Protein AF-A0A3C0ZY46-F1 (afdb_monomer_lite)

Radius of gyration: 24.8 Å; chains: 1; bounding box: 54×43×56 Å

pLDDT: mean 84.07, std 14.04, range [40.44, 97.69]

Foldseek 3Di:
DVVVVLVVQLVVLVVCCVVVVDDPVVSVVSNPDPVVVVVVVVVVVVVPPDPPDDDPVVVVVLVVQLVLQQDLVNCPPCVPVVSHGDDSVRSVCCVPPVPDDDDDPDDPVVSVVCCCCPDPPNPPDDLPAWDADWDWDWKAAPVRDIDIDTSVNLQVVVCVVPVPDDSTHSDPVVNVVSVVVVCVVPHDPRID

Secondary structure (DSSP, 8-state):
--HHHHHHHHHHHHHHHHTTSS-HHHHHHHTT--HHHHHHHHHHHHTTS---PPPHHHHHHHHHHHHHTT-GGG---TTGGGGPPPPHHHHHHHHHHS---------HHHHHHHHHHTSGGGS-S-TTPPEE---EEEEE-TTS-EEEEEHHHHHHHHHTT-TT--SEES-HHHHHHHHHHHHHHH--TT--

Structure (mmCIF, N/CA/C/O backbone):
data_AF-A0A3C0ZY46-F1
#
_entry.id   AF-A0A3C0ZY46-F1
#
loop_
_atom_site.group_PDB
_atom_site.id
_atom_site.type_symbol
_atom_site.label_atom_id
_atom_site.label_alt_id
_atom_site.label_comp_id
_atom_site.label_asym_id
_atom_site.label_entity_id
_atom_site.label_seq_id
_atom_site.pdbx_PDB_ins_code
_atom_site.Cartn_x
_atom_site.Cartn_y
_atom_site.Cartn_z
_atom_site.occupancy
_atom_site.B_iso_or_equiv
_atom_site.auth_seq_id
_atom_site.auth_comp_id
_atom_site.auth_asym_id
_atom_site.auth_atom_id
_atom_site.pdbx_PDB_model_num
ATOM 1 N N . PHE A 1 1 ? -11.991 -8.426 17.739 1.00 41.47 1 PHE A N 1
ATOM 2 C CA . PHE A 1 1 ? -12.869 -8.605 18.909 1.00 41.47 1 PHE A CA 1
ATOM 3 C C . PHE A 1 1 ? -13.978 -7.555 18.880 1.00 41.47 1 PHE A C 1
ATOM 5 O O . PHE A 1 1 ? -13.720 -6.408 19.213 1.00 41.47 1 PHE A O 1
ATOM 12 N N . PRO A 1 2 ? -15.174 -7.900 18.374 1.00 50.84 2 PRO A N 1
ATOM 13 C CA . PRO A 1 2 ? -16.332 -6.995 18.326 1.00 50.84 2 PRO A CA 1
ATOM 14 C C . PRO A 1 2 ? -17.045 -6.837 19.684 1.00 50.84 2 PRO A C 1
ATOM 16 O O . PRO A 1 2 ? -17.558 -5.770 19.997 1.00 50.84 2 PRO A O 1
ATOM 19 N N . GLU A 1 3 ? -17.033 -7.878 20.515 1.00 53.16 3 GLU A N 1
ATOM 20 C CA . GLU A 1 3 ? -17.745 -7.922 21.805 1.00 53.16 3 GLU A CA 1
ATOM 21 C C . GLU A 1 3 ? -17.338 -6.778 22.763 1.00 53.16 3 GLU A C 1
ATOM 23 O O . GLU A 1 3 ? -18.202 -6.113 23.335 1.00 53.16 3 GLU A O 1
ATOM 28 N N . ASP A 1 4 ? -16.042 -6.451 22.856 1.00 64.06 4 ASP A N 1
ATOM 29 C CA . ASP A 1 4 ? -15.530 -5.397 23.756 1.00 64.06 4 ASP A CA 1
ATOM 30 C C . ASP A 1 4 ? -16.025 -3.985 23.393 1.00 64.06 4 ASP A C 1
ATOM 32 O O . ASP A 1 4 ? -16.178 -3.106 24.246 1.00 64.06 4 ASP A O 1
ATOM 36 N N . ASN A 1 5 ? -16.293 -3.752 22.110 1.00 64.06 5 ASN A N 1
ATOM 37 C CA . ASN A 1 5 ? -16.747 -2.462 21.601 1.00 64.06 5 ASN A CA 1
ATOM 38 C C . ASN A 1 5 ? -18.240 -2.245 21.867 1.00 64.06 5 ASN A C 1
ATOM 40 O O . ASN A 1 5 ? -18.646 -1.122 22.168 1.00 64.06 5 ASN A O 1
ATOM 44 N N . HIS A 1 6 ? -19.045 -3.307 21.809 1.00 72.38 6 HIS A N 1
ATOM 45 C CA . HIS A 1 6 ? -20.464 -3.239 22.153 1.00 72.38 6 HIS A CA 1
ATOM 46 C C . HIS A 1 6 ? -20.665 -2.970 23.654 1.00 72.38 6 HIS A C 1
ATOM 48 O O . HIS A 1 6 ? -21.515 -2.165 24.042 1.00 72.38 6 HIS A O 1
ATOM 54 N N . GLU A 1 7 ? -19.821 -3.553 24.509 1.00 78.88 7 GLU A N 1
ATOM 55 C CA . GLU A 1 7 ? -19.827 -3.235 25.941 1.00 78.88 7 GLU A CA 1
ATOM 56 C C . GLU A 1 7 ? -19.424 -1.776 26.206 1.00 78.88 7 GLU A C 1
ATOM 58 O O . GLU A 1 7 ? -20.100 -1.072 26.960 1.00 78.88 7 GLU A O 1
ATOM 63 N N . ARG A 1 8 ? -18.409 -1.249 25.506 1.00 79.06 8 ARG A N 1
ATOM 64 C CA . ARG A 1 8 ? -18.074 0.187 25.579 1.00 79.06 8 ARG A CA 1
ATOM 65 C C . ARG A 1 8 ? -19.209 1.089 25.088 1.00 79.06 8 ARG A C 1
ATOM 67 O O . ARG A 1 8 ? -19.475 2.115 25.712 1.00 79.06 8 ARG A O 1
ATOM 74 N N . GLN A 1 9 ? -19.896 0.716 24.008 1.00 82.50 9 GLN A N 1
ATOM 75 C CA . GLN A 1 9 ? -21.041 1.465 23.485 1.00 82.50 9 GLN A CA 1
ATOM 76 C C . GLN A 1 9 ? -22.149 1.590 24.538 1.00 82.50 9 GLN A C 1
ATOM 78 O O . GLN A 1 9 ? -22.657 2.691 24.761 1.00 82.50 9 GLN A O 1
ATOM 83 N N . LYS A 1 10 ? -22.492 0.490 25.225 1.00 86.31 10 LYS A N 1
ATOM 84 C CA . LYS A 1 10 ? -23.486 0.499 26.310 1.00 86.31 10 LYS A CA 1
ATOM 85 C C . LYS A 1 10 ? -23.107 1.464 27.427 1.00 86.31 10 LYS A C 1
ATOM 87 O O . LYS A 1 10 ? -23.954 2.255 27.837 1.00 86.31 10 LYS A O 1
ATOM 92 N N . VAL A 1 11 ? -21.849 1.427 27.873 1.00 88.38 11 VAL A N 1
ATOM 93 C CA . VAL A 1 11 ? -21.337 2.296 28.947 1.00 88.38 11 VAL A CA 1
ATOM 94 C C . VAL A 1 11 ? -21.465 3.772 28.564 1.00 88.38 11 VAL A C 1
ATOM 96 O O . VAL A 1 11 ? -21.960 4.585 29.345 1.00 88.38 11 VAL A O 1
ATOM 99 N N . VAL A 1 12 ? -21.083 4.133 27.336 1.00 89.00 12 VAL A N 1
ATOM 100 C CA . VAL A 1 12 ? -21.192 5.518 26.851 1.00 89.00 12 VAL A CA 1
ATOM 101 C C . VAL A 1 12 ? -22.655 5.959 26.756 1.00 89.00 12 VAL A C 1
ATOM 103 O O . VAL A 1 12 ? -23.003 7.027 27.263 1.00 89.00 12 VAL A O 1
ATOM 106 N N . LEU A 1 13 ? -23.528 5.136 26.168 1.00 91.94 13 LEU A N 1
ATOM 107 C CA . LEU A 1 13 ? -24.957 5.438 26.051 1.00 91.94 13 LEU A CA 1
ATOM 108 C C . LEU A 1 13 ? -25.624 5.590 27.427 1.00 91.94 13 LEU A C 1
ATOM 110 O O . LEU A 1 13 ? -26.467 6.470 27.613 1.00 91.94 13 LEU A O 1
ATOM 114 N N . GLU A 1 14 ? -25.233 4.769 28.402 1.00 92.88 14 GLU A N 1
ATOM 115 C CA . GLU A 1 14 ? -25.734 4.855 29.773 1.00 92.88 14 GLU A CA 1
ATOM 116 C C . GLU A 1 14 ? -25.300 6.170 30.430 1.00 92.88 14 GLU A C 1
ATOM 118 O O . GLU A 1 14 ? -26.127 6.879 31.007 1.00 92.88 14 GLU A O 1
ATOM 123 N N . HIS A 1 15 ? -24.032 6.558 30.278 1.00 94.00 15 HIS A N 1
ATOM 124 C CA . HIS A 1 15 ? -23.545 7.845 30.767 1.00 94.00 15 HIS A CA 1
ATOM 125 C C . HIS A 1 15 ? -24.238 9.037 30.100 1.00 94.00 15 HIS A C 1
ATOM 127 O O . HIS A 1 15 ? -24.540 10.011 30.792 1.00 94.00 15 HIS A O 1
ATOM 133 N N . MET A 1 16 ? -24.516 8.976 28.795 1.00 93.19 16 MET A N 1
ATOM 134 C CA . MET A 1 16 ? -25.244 10.030 28.078 1.00 93.19 16 MET A CA 1
ATOM 135 C C . MET A 1 16 ? -26.690 10.155 28.562 1.00 93.19 16 MET A C 1
ATOM 137 O O . MET A 1 16 ? -27.178 11.270 28.754 1.00 93.19 16 MET A O 1
ATOM 141 N N . TYR A 1 17 ? -27.362 9.025 28.803 1.00 93.31 17 TYR A N 1
ATOM 142 C CA . TYR A 1 17 ? -28.713 9.006 29.361 1.00 93.31 17 TYR A CA 1
ATOM 143 C C . TYR A 1 17 ? -28.739 9.572 30.786 1.00 93.31 17 TYR A C 1
ATOM 145 O O . TYR A 1 17 ? -29.541 10.454 31.087 1.00 93.31 17 TYR A O 1
ATOM 153 N N . ASN A 1 18 ? -27.818 9.127 31.646 1.00 92.38 18 ASN A N 1
ATOM 154 C CA . ASN A 1 18 ? -27.737 9.569 33.040 1.00 92.38 18 ASN A CA 1
ATOM 155 C C . ASN A 1 18 ? -27.422 11.067 33.174 1.00 92.38 18 ASN A C 1
ATOM 157 O O . 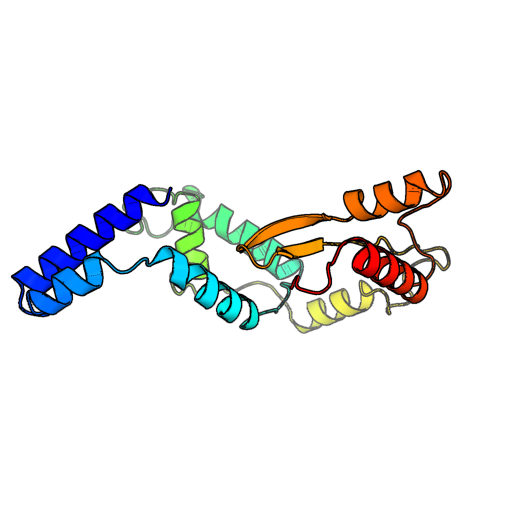ASN A 1 18 ? -27.859 11.705 34.128 1.00 92.38 18 ASN A O 1
ATOM 161 N N . GLN A 1 19 ? -26.694 11.634 32.211 1.00 93.44 19 GLN A N 1
ATOM 162 C CA . GLN A 1 19 ? -26.389 13.066 32.145 1.00 93.44 19 GLN A CA 1
ATOM 163 C C . GLN A 1 19 ? -27.456 13.885 31.397 1.00 93.44 19 GLN A C 1
ATOM 165 O O . GLN A 1 19 ? -27.324 15.101 31.285 1.00 93.44 19 GLN A O 1
ATOM 170 N N . GLY A 1 20 ? -28.519 13.248 30.895 1.00 91.88 20 GLY A N 1
ATOM 171 C CA . GLY A 1 20 ? -29.630 13.925 30.222 1.00 91.88 20 GLY A CA 1
ATOM 172 C C . GLY A 1 20 ? -29.329 14.410 28.800 1.00 91.88 20 GLY A C 1
ATOM 173 O O . GLY A 1 20 ? -30.114 15.182 28.257 1.00 91.88 20 GLY A O 1
ATOM 174 N N . PHE A 1 21 ? -28.230 13.961 28.182 1.00 90.06 21 PHE A N 1
ATOM 175 C CA . PHE A 1 21 ? -27.908 14.284 26.785 1.00 90.06 21 PHE A CA 1
ATOM 176 C C . PHE A 1 21 ? -28.818 13.562 25.787 1.00 90.06 21 PHE A C 1
ATOM 178 O O . PHE A 1 21 ? -28.988 14.038 24.669 1.00 90.06 21 PHE A O 1
ATOM 185 N N . ILE A 1 22 ? -29.388 12.422 26.187 1.00 94.00 22 ILE A N 1
ATOM 186 C CA . ILE A 1 22 ? -30.345 11.650 25.391 1.00 94.00 22 ILE A CA 1
ATOM 187 C C . ILE A 1 22 ? -31.536 11.230 26.246 1.00 94.00 22 ILE A C 1
ATOM 189 O O . ILE A 1 22 ? -31.431 10.989 27.451 1.00 94.00 22 ILE A O 1
ATOM 193 N N . THR A 1 23 ? -32.687 11.096 25.605 1.00 91.81 23 THR A N 1
ATOM 194 C CA . THR A 1 23 ? -33.903 10.574 26.217 1.00 91.81 23 THR A CA 1
ATOM 195 C C . THR A 1 23 ? -33.849 9.051 26.351 1.00 91.81 23 THR A C 1
ATOM 197 O O . THR A 1 23 ? -33.127 8.344 25.647 1.00 91.81 23 THR A O 1
ATOM 200 N N . LYS A 1 24 ? -34.704 8.494 27.218 1.00 89.44 24 LYS A N 1
ATOM 201 C CA . LYS A 1 24 ? -34.852 7.035 27.383 1.00 89.44 24 LYS A CA 1
ATOM 202 C C . LYS A 1 24 ? -35.238 6.322 26.080 1.00 89.44 24 LYS A C 1
ATOM 204 O O . LYS A 1 24 ? -34.969 5.130 25.930 1.00 89.44 24 LYS A O 1
ATOM 209 N N . LYS A 1 25 ? -35.927 7.026 25.176 1.00 91.25 25 LYS A N 1
ATOM 210 C CA . LYS A 1 25 ? -36.331 6.496 23.872 1.00 91.25 25 LYS A CA 1
ATOM 211 C C . LYS A 1 25 ? -35.113 6.369 22.955 1.00 91.25 25 LYS A C 1
ATOM 213 O O . LYS A 1 25 ? -34.863 5.272 22.470 1.00 91.25 25 LYS A O 1
ATOM 218 N N . GLU A 1 26 ? -34.325 7.433 22.835 1.00 89.00 26 GLU A N 1
ATOM 219 C CA . GLU A 1 26 ? -33.091 7.459 22.036 1.00 89.00 26 GLU A CA 1
ATOM 220 C C . GLU A 1 26 ? -32.057 6.451 22.552 1.00 89.00 26 GLU A C 1
ATOM 222 O O . GLU A 1 26 ? -31.470 5.722 21.762 1.00 89.00 26 GLU A O 1
ATOM 227 N N . TYR A 1 27 ? -31.913 6.309 23.876 1.00 89.38 27 TYR A N 1
ATOM 228 C CA . TYR A 1 27 ? -31.061 5.276 24.481 1.00 89.38 27 TYR A CA 1
ATOM 229 C C . TYR A 1 27 ? -31.443 3.856 24.028 1.00 89.38 27 TYR A C 1
ATOM 231 O O . TYR A 1 27 ? -30.591 3.057 23.644 1.00 89.38 27 TYR A O 1
ATOM 239 N N . LYS A 1 28 ? -32.743 3.530 24.043 1.00 87.88 28 LYS A N 1
ATOM 240 C CA . LYS A 1 28 ? -33.240 2.206 23.636 1.00 87.88 28 LYS A CA 1
ATOM 241 C C . LYS A 1 28 ? -33.159 1.965 22.133 1.00 87.88 28 LYS A C 1
ATOM 243 O O . LYS A 1 28 ? -33.049 0.811 21.730 1.00 87.88 28 LYS A O 1
ATOM 248 N N . GLU A 1 29 ? -33.301 3.012 21.330 1.00 86.88 29 GLU A N 1
ATOM 249 C CA . GLU A 1 29 ? -33.154 2.931 19.876 1.00 86.88 29 GLU A CA 1
ATOM 250 C C . GLU A 1 29 ? -31.681 2.711 19.506 1.00 86.88 29 GLU A C 1
ATOM 252 O O . GLU A 1 29 ? -31.388 1.760 18.788 1.00 86.88 29 GLU A O 1
ATOM 257 N N . ALA A 1 30 ? -30.758 3.467 20.108 1.00 84.38 30 ALA A N 1
ATOM 258 C CA . ALA A 1 30 ? -29.318 3.340 19.878 1.00 84.38 30 ALA A CA 1
ATOM 259 C C . ALA A 1 30 ? -28.738 1.979 20.313 1.00 84.38 30 ALA A C 1
ATOM 261 O O . ALA A 1 30 ? -27.825 1.466 19.676 1.00 84.38 30 ALA A O 1
ATOM 262 N N . LEU A 1 31 ? -29.280 1.356 21.369 1.00 84.69 31 LEU A N 1
ATOM 263 C CA . LEU A 1 31 ? -28.874 0.010 21.809 1.00 84.69 31 LEU A CA 1
ATOM 264 C C . LEU A 1 31 ? -29.293 -1.120 20.860 1.00 84.69 31 LEU A C 1
ATOM 266 O O . LEU A 1 31 ? -28.770 -2.226 20.961 1.00 84.69 31 LEU A O 1
ATOM 270 N N . LYS A 1 32 ? -30.294 -0.884 20.010 1.00 83.69 32 LYS A N 1
ATOM 271 C CA . LYS A 1 32 ? -30.779 -1.874 19.037 1.00 83.69 32 LYS A CA 1
ATOM 272 C C . LYS A 1 32 ? -30.128 -1.713 17.673 1.00 83.69 32 LYS A C 1
ATOM 274 O O . LYS A 1 32 ? -30.392 -2.513 16.780 1.00 83.69 32 LYS A O 1
ATOM 279 N N . GLU A 1 33 ? -29.363 -0.647 17.493 1.00 75.31 33 GLU A N 1
ATOM 280 C CA . GLU A 1 33 ? -28.732 -0.337 16.230 1.00 75.31 33 GLU A CA 1
ATOM 281 C C . GLU A 1 33 ? -27.510 -1.232 16.034 1.00 75.31 33 GLU A C 1
ATOM 283 O O . GLU A 1 33 ? -26.583 -1.227 16.843 1.00 75.31 33 GLU A O 1
ATOM 288 N N . ASP A 1 34 ? -27.515 -2.004 14.949 1.00 69.50 34 ASP A N 1
ATOM 289 C CA . ASP A 1 34 ? -26.354 -2.786 14.544 1.00 69.50 34 ASP A CA 1
ATOM 290 C C . ASP A 1 34 ? -25.305 -1.852 13.929 1.00 69.50 34 ASP A C 1
ATOM 292 O O . ASP A 1 34 ? -25.330 -1.511 12.742 1.00 69.50 34 ASP A O 1
ATOM 296 N N . VAL A 1 35 ? -24.393 -1.392 14.783 1.00 65.88 35 VAL A N 1
ATOM 297 C CA . VAL A 1 35 ? -23.303 -0.492 14.398 1.00 65.88 35 VAL A CA 1
ATOM 298 C C . VAL A 1 35 ? -22.356 -1.177 13.406 1.00 65.88 35 VAL A C 1
ATOM 300 O O . VAL A 1 35 ? -21.813 -0.515 12.524 1.00 65.88 35 VAL A O 1
ATOM 303 N N . TYR A 1 36 ? -22.181 -2.499 13.495 1.00 59.69 36 TYR A N 1
ATOM 304 C CA . TYR A 1 36 ? -21.249 -3.244 12.647 1.00 59.69 36 TYR A CA 1
ATOM 305 C C . TYR A 1 36 ? -21.739 -3.373 11.212 1.00 59.69 36 TYR A C 1
ATOM 307 O O . TYR A 1 36 ? -20.935 -3.208 10.291 1.00 59.69 36 TYR A O 1
ATOM 315 N N . ALA A 1 37 ? -23.047 -3.561 11.023 1.00 61.03 37 ALA A N 1
ATOM 316 C CA . ALA A 1 37 ? -23.663 -3.538 9.700 1.00 61.03 37 ALA A CA 1
ATOM 317 C C . ALA A 1 37 ? -23.418 -2.197 8.978 1.00 61.03 37 ALA A C 1
ATOM 319 O O . ALA A 1 37 ? -23.126 -2.180 7.787 1.00 61.03 37 ALA A O 1
ATOM 320 N N . LYS A 1 38 ? -23.445 -1.068 9.702 1.00 56.75 38 LYS A N 1
ATOM 321 C CA . LYS A 1 38 ? -23.208 0.271 9.122 1.00 56.75 38 LYS A CA 1
ATOM 322 C C . LYS A 1 38 ? -21.730 0.631 8.950 1.00 56.75 38 LYS A C 1
ATOM 324 O O . LYS A 1 38 ? -21.388 1.412 8.064 1.00 56.75 38 LYS A O 1
ATOM 329 N N . ILE A 1 39 ? -20.842 0.088 9.785 1.00 56.12 39 ILE A N 1
ATOM 330 C CA . ILE A 1 39 ? -19.393 0.328 9.679 1.00 56.12 39 ILE A CA 1
ATOM 331 C C . ILE A 1 39 ? -18.837 -0.217 8.355 1.00 56.12 39 ILE A C 1
ATOM 333 O O . ILE A 1 39 ? -17.950 0.412 7.778 1.00 56.12 39 ILE A O 1
ATOM 337 N N . GLN A 1 40 ? -19.362 -1.341 7.850 1.00 50.41 40 GLN A N 1
ATOM 338 C CA . GLN A 1 40 ? -18.941 -1.885 6.552 1.00 50.41 40 GLN A CA 1
ATOM 339 C C . GLN A 1 40 ? -19.194 -0.900 5.400 1.00 50.41 40 GLN A C 1
ATOM 341 O O . GLN A 1 40 ? -18.313 -0.714 4.561 1.00 50.41 40 GLN A O 1
ATOM 346 N N . ASP A 1 41 ? -20.334 -0.208 5.403 1.00 49.81 41 ASP A N 1
ATOM 347 C CA . ASP A 1 41 ? -20.663 0.787 4.376 1.00 49.81 41 ASP A CA 1
ATOM 348 C C . ASP A 1 41 ? -19.800 2.055 4.493 1.00 49.81 41 ASP A C 1
ATOM 350 O O . ASP A 1 41 ? -19.337 2.592 3.489 1.00 49.81 41 ASP A O 1
ATOM 354 N N . ILE A 1 42 ? -19.499 2.505 5.718 1.00 49.06 42 ILE A N 1
ATOM 355 C CA . ILE A 1 42 ? -18.674 3.705 5.954 1.00 49.06 42 ILE A CA 1
ATOM 356 C C . ILE A 1 42 ? -17.191 3.457 5.629 1.00 49.06 42 ILE A C 1
ATOM 358 O O . ILE A 1 42 ? -16.504 4.359 5.141 1.00 49.06 42 ILE A O 1
ATOM 362 N N . ASN A 1 43 ? -16.674 2.250 5.876 1.00 43.59 43 ASN A N 1
ATOM 363 C CA . ASN A 1 43 ? -15.286 1.912 5.549 1.00 43.59 43 ASN A CA 1
ATOM 364 C C . ASN A 1 43 ? -15.040 1.892 4.031 1.00 43.59 43 ASN A C 1
ATOM 366 O O . ASN A 1 43 ? -14.010 2.407 3.595 1.00 43.59 43 ASN A O 1
ATOM 370 N N . LYS A 1 44 ? -16.015 1.434 3.228 1.00 47.06 44 LYS A N 1
ATOM 371 C CA . LYS A 1 44 ? -15.959 1.512 1.753 1.00 47.06 44 LYS A CA 1
ATOM 372 C C . LYS A 1 44 ? -15.816 2.949 1.236 1.00 47.06 44 LYS A C 1
ATOM 374 O O . LYS A 1 44 ? -15.194 3.177 0.200 1.00 47.06 44 LYS A O 1
ATOM 379 N N . ASP A 1 45 ? -16.371 3.931 1.945 1.00 43.56 45 ASP A N 1
ATOM 380 C CA . ASP A 1 45 ? -16.247 5.342 1.567 1.00 43.56 45 ASP A CA 1
ATOM 381 C C . ASP A 1 45 ? -14.956 5.999 2.074 1.00 43.56 45 ASP A C 1
ATOM 383 O O . ASP A 1 45 ? -14.454 6.920 1.429 1.00 43.56 45 ASP A O 1
ATOM 387 N N . LYS A 1 46 ? -14.357 5.505 3.167 1.00 41.34 46 LYS A N 1
ATOM 388 C CA . LYS A 1 46 ? -13.040 5.971 3.641 1.00 41.34 46 LYS A CA 1
ATOM 389 C C . LYS A 1 46 ? -11.871 5.442 2.812 1.00 41.34 46 LYS A C 1
ATOM 391 O O . LYS A 1 46 ? -10.899 6.176 2.646 1.00 41.34 46 LYS A O 1
ATOM 396 N N . GLU A 1 47 ? -11.975 4.245 2.233 1.00 41.81 47 GLU A N 1
ATOM 397 C CA . GLU A 1 47 ? -10.972 3.727 1.283 1.00 41.81 47 GLU A CA 1
ATOM 398 C C . GLU A 1 47 ? -10.803 4.623 0.042 1.00 41.81 47 GLU A C 1
ATOM 400 O O . GLU A 1 47 ? -9.762 4.600 -0.608 1.00 41.81 47 GLU A O 1
ATOM 405 N N . LYS A 1 48 ? -11.781 5.485 -0.267 1.00 42.88 48 LYS A N 1
ATOM 406 C CA . LYS A 1 48 ? -11.701 6.420 -1.400 1.00 42.88 48 LYS A CA 1
ATOM 407 C C . LYS A 1 48 ? -10.879 7.686 -1.119 1.00 42.88 48 LYS A C 1
ATOM 409 O O . LYS A 1 48 ? -10.632 8.439 -2.060 1.00 42.88 48 LYS A O 1
ATOM 414 N N . VAL A 1 49 ? -10.498 7.975 0.132 1.00 40.44 49 VAL A N 1
ATOM 415 C CA . VAL A 1 49 ? -10.086 9.342 0.519 1.00 40.44 49 VAL A CA 1
ATOM 416 C C . VAL A 1 49 ? -8.574 9.603 0.491 1.00 40.44 49 VAL A C 1
ATOM 418 O O . VAL A 1 49 ? -8.201 10.767 0.373 1.00 40.44 49 VAL A O 1
ATOM 421 N N . ASP A 1 50 ? -7.682 8.605 0.468 1.00 42.91 50 ASP A N 1
ATOM 422 C CA . ASP A 1 50 ? -6.262 8.902 0.193 1.00 42.91 50 ASP A CA 1
ATOM 423 C C . ASP A 1 50 ? -5.480 7.717 -0.400 1.00 42.91 50 ASP A C 1
ATOM 425 O O . ASP A 1 50 ? -4.714 7.038 0.273 1.00 42.91 50 ASP A O 1
ATOM 429 N N . ASN A 1 51 ? -5.629 7.490 -1.709 1.00 44.25 51 ASN A N 1
ATOM 430 C CA . ASN A 1 51 ? -4.800 6.551 -2.484 1.00 44.25 51 ASN A CA 1
ATOM 431 C C . ASN A 1 51 ? -3.383 7.098 -2.776 1.00 44.25 51 ASN A C 1
ATOM 433 O O . ASN A 1 51 ? -2.778 6.778 -3.805 1.00 44.25 51 ASN A O 1
ATOM 437 N N . ARG A 1 52 ? -2.833 7.961 -1.914 1.00 53.59 52 ARG A N 1
ATOM 438 C CA . ARG A 1 52 ? -1.434 8.382 -2.031 1.00 53.59 52 ARG A CA 1
ATOM 439 C C . ARG A 1 52 ? -0.547 7.236 -1.574 1.00 53.59 52 ARG A C 1
ATOM 441 O O . ARG A 1 52 ? -0.315 7.036 -0.389 1.00 53.59 52 ARG A O 1
ATOM 448 N N . VAL A 1 53 ? -0.042 6.488 -2.548 1.00 64.69 53 VAL A N 1
ATOM 449 C CA . VAL A 1 53 ? 1.027 5.517 -2.327 1.00 64.69 53 VAL A CA 1
ATOM 450 C C . VAL A 1 53 ? 2.233 6.266 -1.758 1.00 64.69 53 VAL A C 1
ATOM 452 O O . VAL A 1 53 ? 2.727 7.215 -2.374 1.00 64.69 53 VAL A O 1
ATOM 455 N N . ASN A 1 54 ? 2.682 5.864 -0.571 1.00 75.00 54 ASN A N 1
ATOM 456 C CA . ASN A 1 54 ? 3.901 6.392 0.027 1.00 75.00 54 ASN A CA 1
ATOM 457 C C . ASN A 1 54 ? 5.102 6.082 -0.873 1.00 75.00 54 ASN A C 1
ATOM 459 O O . ASN A 1 54 ? 5.176 5.024 -1.498 1.00 75.00 54 ASN A O 1
ATOM 463 N N . SER A 1 55 ? 6.072 6.995 -0.936 1.00 80.56 55 SER A N 1
ATOM 464 C CA . SER A 1 55 ? 7.356 6.662 -1.552 1.00 80.56 55 SER A CA 1
ATOM 465 C C . SER A 1 55 ? 8.162 5.751 -0.626 1.00 80.56 55 SER A C 1
ATOM 467 O O . SER A 1 55 ? 8.001 5.785 0.596 1.00 80.56 55 SER A O 1
ATOM 469 N N . TYR A 1 56 ? 9.116 5.004 -1.187 1.00 84.00 56 TYR A N 1
ATOM 470 C CA . TYR A 1 56 ? 10.027 4.164 -0.400 1.00 84.00 56 TYR A CA 1
ATOM 471 C C . TYR A 1 56 ? 10.757 4.933 0.708 1.00 84.00 56 TYR A C 1
ATOM 473 O O . TYR A 1 56 ? 11.048 4.373 1.766 1.00 84.00 56 TYR A O 1
ATOM 481 N N . PHE A 1 57 ? 11.047 6.219 0.483 1.00 89.56 57 PHE A N 1
ATOM 482 C CA . PHE A 1 57 ? 11.630 7.075 1.511 1.00 89.56 57 PHE A CA 1
ATOM 483 C C . PHE A 1 57 ? 10.661 7.292 2.673 1.00 89.56 57 PHE A C 1
ATOM 485 O O . PHE A 1 57 ? 11.065 7.173 3.826 1.00 89.56 57 PHE A O 1
ATOM 492 N N . VAL A 1 58 ? 9.390 7.588 2.384 1.00 89.19 58 VAL A N 1
ATOM 493 C CA . VAL A 1 58 ? 8.362 7.778 3.416 1.00 89.19 58 VAL A CA 1
ATOM 494 C C . VAL A 1 58 ? 8.167 6.488 4.215 1.00 89.19 58 VAL A C 1
ATOM 496 O O . VAL A 1 58 ? 8.150 6.544 5.441 1.00 89.19 58 VAL A O 1
ATOM 499 N N . ASP A 1 59 ? 8.146 5.323 3.566 1.00 88.00 59 ASP A N 1
ATOM 500 C CA . ASP A 1 59 ? 8.040 4.032 4.262 1.00 88.00 59 ASP A CA 1
ATOM 501 C C . ASP A 1 59 ? 9.258 3.723 5.142 1.00 88.00 59 ASP A C 1
ATOM 503 O O . ASP A 1 59 ? 9.143 3.140 6.226 1.00 88.00 59 ASP A O 1
ATOM 507 N N . ALA A 1 60 ? 10.459 4.081 4.683 1.00 91.69 60 ALA A N 1
ATOM 508 C CA . ALA A 1 60 ? 11.668 3.964 5.490 1.00 91.69 60 ALA A CA 1
ATOM 509 C C . ALA A 1 60 ? 11.631 4.926 6.688 1.00 91.69 60 ALA A C 1
ATOM 511 O O . ALA A 1 60 ? 11.952 4.517 7.805 1.00 91.69 60 ALA A O 1
ATOM 512 N N . LEU A 1 61 ? 11.180 6.165 6.472 1.00 93.75 61 LEU A N 1
ATOM 513 C CA . LEU A 1 61 ? 11.037 7.180 7.512 1.00 93.75 61 LEU A CA 1
ATOM 514 C C . LEU A 1 61 ? 10.007 6.763 8.565 1.00 93.75 61 LEU A C 1
ATOM 516 O O . LEU A 1 61 ? 10.300 6.860 9.748 1.00 93.75 61 LEU A O 1
ATOM 520 N N . ILE A 1 62 ? 8.845 6.244 8.161 1.00 91.56 62 ILE A N 1
ATOM 521 C CA . ILE A 1 62 ? 7.820 5.715 9.075 1.00 91.56 62 ILE A CA 1
ATOM 522 C C . ILE A 1 62 ? 8.417 4.618 9.958 1.00 91.56 62 ILE A C 1
ATOM 524 O O . ILE A 1 62 ? 8.311 4.685 11.181 1.00 91.56 62 ILE A O 1
ATOM 528 N N . ARG A 1 63 ? 9.104 3.635 9.358 1.00 91.38 63 ARG A N 1
ATOM 529 C CA . ARG A 1 63 ? 9.749 2.547 10.113 1.00 91.38 63 ARG A CA 1
ATOM 530 C C . ARG A 1 63 ? 10.814 3.060 11.074 1.00 91.38 63 ARG A C 1
ATOM 532 O O . ARG A 1 63 ? 10.927 2.542 12.182 1.00 91.38 63 ARG A O 1
ATOM 539 N N . GLN A 1 64 ? 11.588 4.058 10.657 1.00 94.25 64 GLN A N 1
ATOM 540 C CA . GLN A 1 64 ? 12.576 4.690 11.518 1.00 94.25 64 GLN A CA 1
ATOM 541 C C . GLN A 1 64 ? 11.912 5.419 12.685 1.00 94.25 64 GLN A C 1
ATOM 543 O O . GLN A 1 64 ? 12.249 5.135 13.824 1.00 94.25 64 GLN A O 1
ATOM 548 N N . VAL A 1 65 ? 10.937 6.288 12.422 1.00 92.38 65 VAL A N 1
ATOM 549 C CA . VAL A 1 65 ? 10.247 7.054 13.466 1.00 92.38 65 VAL A CA 1
ATOM 550 C C . VAL A 1 65 ? 9.562 6.124 14.463 1.00 92.38 65 VAL A C 1
ATOM 552 O O . VAL A 1 65 ? 9.698 6.331 15.661 1.00 92.38 65 VAL A O 1
ATOM 555 N N . LEU A 1 66 ? 8.886 5.066 14.002 1.00 90.50 66 LEU A N 1
ATOM 556 C CA . LEU A 1 66 ? 8.276 4.083 14.902 1.00 90.50 66 LEU A CA 1
ATOM 557 C C . LEU A 1 66 ? 9.309 3.388 15.787 1.00 90.50 66 LEU A C 1
ATOM 559 O O . LEU A 1 66 ? 9.030 3.142 16.953 1.00 90.50 66 LEU A O 1
ATOM 563 N N . ARG A 1 67 ? 10.488 3.050 15.256 1.00 91.81 67 ARG A N 1
ATOM 564 C CA . ARG A 1 67 ? 11.568 2.481 16.068 1.00 91.81 67 ARG A CA 1
ATOM 565 C C . ARG A 1 67 ? 12.075 3.499 17.087 1.00 91.81 67 ARG A C 1
ATOM 567 O O . ARG A 1 67 ? 12.146 3.164 18.260 1.00 91.81 67 ARG A O 1
ATOM 574 N N . ASP A 1 68 ? 12.373 4.715 16.644 1.00 91.56 68 ASP A N 1
ATOM 575 C CA . ASP A 1 68 ? 12.988 5.754 17.470 1.00 91.56 68 ASP A CA 1
ATOM 576 C C . ASP A 1 68 ? 12.031 6.227 18.587 1.00 91.56 68 ASP A C 1
ATOM 578 O O . ASP A 1 68 ? 12.463 6.496 19.701 1.00 91.56 68 ASP A O 1
ATOM 582 N N . LEU A 1 69 ? 10.714 6.245 18.337 1.00 89.00 69 LEU A N 1
ATOM 583 C CA . LEU A 1 69 ? 9.675 6.540 19.338 1.00 89.00 69 LEU A CA 1
ATOM 584 C C . LEU A 1 69 ? 9.594 5.507 20.477 1.00 89.00 69 LEU A C 1
ATOM 586 O O . LEU A 1 69 ? 9.059 5.809 21.545 1.00 89.00 69 LEU A O 1
ATOM 590 N N . LYS A 1 70 ? 10.092 4.292 20.246 1.00 88.88 70 LYS A N 1
ATOM 591 C CA . LYS A 1 70 ? 10.118 3.199 21.228 1.00 88.88 70 LYS A CA 1
ATOM 592 C C . LYS A 1 70 ? 11.498 3.005 21.851 1.00 88.88 70 LYS A C 1
ATOM 594 O O . LYS A 1 70 ? 11.661 2.135 22.699 1.00 88.88 70 LYS A O 1
ATOM 599 N N . ASP A 1 71 ? 12.495 3.753 21.396 1.00 89.44 71 ASP A N 1
ATOM 600 C CA . ASP A 1 71 ? 13.856 3.647 21.898 1.00 89.44 71 ASP A CA 1
ATOM 601 C C . ASP A 1 71 ? 14.002 4.518 23.150 1.00 89.44 71 ASP A C 1
ATOM 603 O O . ASP A 1 71 ? 13.905 5.742 23.076 1.00 89.44 71 ASP A O 1
ATOM 607 N N . GLU A 1 72 ? 14.214 3.884 24.307 1.00 84.25 72 GLU A N 1
ATOM 608 C CA . GLU A 1 72 ? 14.338 4.563 25.603 1.00 84.25 72 GLU A CA 1
ATOM 609 C C . GLU A 1 72 ? 15.457 5.611 25.609 1.00 84.25 72 GLU A C 1
ATOM 611 O O . GLU A 1 72 ? 15.299 6.686 26.196 1.00 84.25 72 GLU A O 1
ATOM 616 N N . ASP A 1 73 ? 16.560 5.334 24.908 1.00 86.56 73 ASP A N 1
ATOM 617 C CA . ASP A 1 73 ? 17.733 6.208 24.876 1.00 86.56 73 ASP A CA 1
ATOM 618 C C . ASP A 1 73 ? 17.469 7.504 24.090 1.00 86.56 73 ASP A C 1
ATOM 620 O O . ASP A 1 73 ? 18.178 8.502 24.265 1.00 86.56 73 ASP A O 1
ATOM 624 N N . LEU A 1 74 ? 16.433 7.520 23.243 1.00 84.50 74 LEU A N 1
ATOM 625 C CA . LEU A 1 74 ? 16.036 8.674 22.434 1.00 84.50 74 LEU A CA 1
ATOM 626 C C . LEU A 1 74 ? 14.920 9.513 23.079 1.00 84.50 74 LEU A C 1
ATOM 628 O O . LEU A 1 74 ? 14.597 10.595 22.575 1.00 84.50 74 LEU A O 1
ATOM 632 N N . ILE A 1 75 ? 14.355 9.078 24.211 1.00 77.81 75 ILE A N 1
ATOM 633 C CA . ILE A 1 75 ? 13.311 9.819 24.933 1.00 77.81 75 ILE A CA 1
ATOM 634 C C . ILE A 1 75 ? 13.949 10.970 25.716 1.00 77.81 75 ILE A C 1
ATOM 636 O O . ILE A 1 75 ? 14.376 10.839 26.864 1.00 77.81 75 ILE A O 1
ATOM 640 N N . VAL A 1 76 ? 14.002 12.141 25.079 1.00 75.50 76 VAL A N 1
ATOM 641 C CA . VAL A 1 76 ? 14.572 13.359 25.679 1.00 75.50 76 VAL A CA 1
ATOM 642 C C . VAL A 1 76 ? 13.661 13.936 26.768 1.00 75.50 76 VAL A C 1
ATOM 644 O O . VAL A 1 76 ? 14.144 14.425 27.790 1.00 75.50 76 VAL A O 1
ATOM 647 N N . ASP A 1 77 ? 12.342 13.868 26.576 1.00 78.69 77 ASP A N 1
ATOM 648 C CA . ASP A 1 77 ? 11.360 14.329 27.556 1.00 78.69 77 ASP A CA 1
ATOM 649 C C . ASP A 1 77 ? 10.850 13.157 28.400 1.00 78.69 77 ASP A C 1
ATOM 651 O O . ASP A 1 77 ? 9.895 12.477 28.041 1.00 78.69 77 ASP A O 1
ATOM 655 N N . LYS A 1 78 ? 11.467 12.937 29.564 1.00 75.94 78 LYS A N 1
ATOM 656 C CA . LYS A 1 78 ? 11.060 11.873 30.497 1.00 75.94 78 LYS A CA 1
ATOM 657 C C . LYS A 1 78 ? 9.716 12.125 31.190 1.00 75.94 78 LYS A C 1
ATOM 659 O O . LYS A 1 78 ? 9.262 11.271 31.944 1.00 75.94 78 LYS A O 1
ATOM 664 N N . SER A 1 79 ? 9.085 13.285 30.987 1.00 78.50 79 SER A N 1
ATOM 665 C CA . SER A 1 79 ? 7.699 13.496 31.423 1.00 78.50 79 SER A CA 1
ATOM 666 C C . SER A 1 79 ? 6.698 12.877 30.445 1.00 78.50 79 SER A C 1
ATOM 668 O O . SER A 1 79 ? 5.587 12.510 30.835 1.00 78.50 79 SER A O 1
ATOM 670 N N . PHE A 1 80 ? 7.107 12.699 29.189 1.00 77.94 80 PHE A N 1
ATOM 671 C CA . PHE A 1 80 ? 6.317 12.033 28.172 1.00 77.94 80 PHE A CA 1
ATOM 672 C C . PHE A 1 80 ? 6.200 10.535 28.487 1.00 77.94 80 PHE A C 1
ATOM 674 O O . PHE A 1 80 ? 7.184 9.880 28.822 1.00 77.94 80 PHE A O 1
ATOM 681 N N . ASN A 1 81 ? 4.975 10.005 28.432 1.00 77.00 81 ASN A N 1
ATOM 682 C CA . ASN A 1 81 ? 4.641 8.615 28.771 1.00 77.00 81 ASN A CA 1
ATOM 683 C C . ASN A 1 81 ? 5.204 8.123 30.126 1.00 77.00 81 ASN A C 1
ATOM 685 O O . ASN A 1 81 ? 5.604 6.968 30.277 1.00 77.00 81 ASN A O 1
ATOM 689 N N . ASN A 1 82 ? 5.270 9.011 31.127 1.00 80.38 82 ASN A N 1
ATOM 690 C CA . ASN A 1 82 ? 5.884 8.738 32.435 1.00 80.38 82 ASN A CA 1
ATOM 691 C C . ASN A 1 82 ? 7.345 8.248 32.345 1.00 80.38 82 ASN A C 1
ATOM 693 O O . ASN A 1 82 ? 7.809 7.523 33.225 1.00 80.38 82 ASN A O 1
ATOM 697 N N . GLY A 1 83 ? 8.053 8.618 31.275 1.00 74.12 83 GLY A N 1
ATOM 698 C CA . GLY A 1 83 ? 9.435 8.222 31.021 1.00 74.12 83 GLY A CA 1
ATOM 699 C C . GLY A 1 83 ? 9.594 6.792 30.513 1.00 74.12 83 GLY A C 1
ATOM 700 O O . GLY A 1 83 ? 10.726 6.337 30.390 1.00 74.12 83 GLY A O 1
ATOM 701 N N . ASN A 1 84 ? 8.494 6.092 30.218 1.00 80.62 84 ASN A N 1
ATOM 702 C CA . ASN A 1 84 ? 8.537 4.748 29.660 1.00 80.62 84 ASN A CA 1
ATOM 703 C C . ASN A 1 84 ? 8.559 4.790 28.125 1.00 80.62 84 ASN A C 1
ATOM 705 O O . ASN A 1 84 ? 7.861 5.617 27.523 1.00 80.62 84 ASN A O 1
ATOM 709 N N . PRO A 1 85 ? 9.264 3.850 27.479 1.00 83.56 85 PRO A N 1
ATOM 710 C CA . PRO A 1 85 ? 9.136 3.616 26.048 1.00 83.56 85 PRO A CA 1
ATOM 711 C C . PRO A 1 85 ? 7.694 3.377 25.617 1.00 83.56 85 PRO A C 1
ATOM 713 O O . PRO A 1 85 ? 6.913 2.755 26.339 1.00 83.56 85 PRO A O 1
ATOM 716 N N . LEU A 1 86 ? 7.345 3.873 24.431 1.00 86.38 86 LEU A N 1
ATOM 717 C CA . LEU A 1 86 ? 6.044 3.599 23.833 1.00 86.38 86 LEU A CA 1
ATOM 718 C C . LEU A 1 86 ? 5.956 2.129 23.411 1.00 86.38 86 LEU A C 1
ATOM 720 O O . LEU A 1 86 ? 6.930 1.529 22.950 1.00 86.38 86 LEU A O 1
ATOM 724 N N . THR A 1 87 ? 4.765 1.556 23.525 1.00 85.50 87 THR A N 1
ATOM 725 C CA . THR A 1 87 ? 4.430 0.291 22.864 1.00 85.50 87 THR A CA 1
ATOM 726 C C . THR A 1 87 ? 4.234 0.497 21.357 1.00 85.50 87 THR A C 1
ATOM 728 O O . THR A 1 87 ? 4.130 1.627 20.873 1.00 85.50 87 THR A O 1
ATOM 731 N N . ASP A 1 88 ? 4.164 -0.596 20.592 1.00 78.31 88 ASP A N 1
ATOM 732 C CA . ASP A 1 88 ? 3.929 -0.544 19.141 1.00 78.31 88 ASP A CA 1
ATOM 733 C C . ASP A 1 88 ? 2.642 0.213 18.783 1.00 78.31 88 ASP A C 1
ATOM 735 O O . ASP A 1 88 ? 2.663 1.095 17.920 1.00 78.31 88 ASP A O 1
ATOM 739 N N . ASP A 1 89 ? 1.547 -0.077 19.489 1.00 80.50 89 ASP A N 1
ATOM 740 C CA . ASP A 1 89 ? 0.244 0.548 19.249 1.00 80.50 89 ASP A CA 1
ATOM 741 C C . ASP A 1 89 ? 0.246 2.039 19.613 1.00 80.50 89 ASP A C 1
ATOM 743 O O . ASP A 1 89 ? -0.319 2.862 18.890 1.00 80.50 89 ASP A O 1
ATOM 747 N N . GLU A 1 90 ? 0.917 2.417 20.703 1.00 83.31 90 GLU A N 1
ATOM 748 C CA . GLU A 1 90 ? 1.022 3.816 21.127 1.00 83.31 90 GLU A CA 1
ATOM 749 C C . GLU A 1 90 ? 1.893 4.636 20.170 1.00 83.31 90 GLU A C 1
ATOM 751 O O . GLU A 1 90 ? 1.515 5.748 19.796 1.00 83.31 90 GLU A O 1
ATOM 756 N N . ALA A 1 91 ? 3.028 4.087 19.724 1.00 86.69 91 ALA A N 1
ATOM 757 C CA . ALA A 1 91 ? 3.889 4.731 18.735 1.00 86.69 91 ALA A CA 1
ATOM 758 C C . ALA A 1 91 ? 3.158 4.915 17.397 1.00 86.69 91 ALA A C 1
ATOM 760 O O . ALA A 1 91 ? 3.245 5.981 16.781 1.00 86.69 91 ALA A O 1
ATOM 761 N N . TYR A 1 92 ? 2.387 3.910 16.974 1.00 83.38 92 TYR A N 1
ATOM 762 C CA . TYR A 1 92 ? 1.561 3.990 15.774 1.00 83.38 92 TYR A CA 1
ATOM 763 C C . TYR A 1 92 ? 0.468 5.059 15.905 1.00 83.38 92 TYR A C 1
ATOM 765 O O . TYR A 1 92 ? 0.329 5.920 15.031 1.00 83.38 92 TYR A O 1
ATOM 773 N N . ALA A 1 93 ? -0.276 5.059 17.015 1.00 83.25 93 ALA A N 1
ATOM 774 C CA . ALA A 1 93 ? -1.304 6.061 17.282 1.00 83.25 93 ALA A CA 1
ATOM 775 C C . ALA A 1 93 ? -0.719 7.481 17.322 1.00 83.25 93 ALA A C 1
ATOM 777 O O . ALA A 1 93 ? -1.295 8.410 16.751 1.00 83.25 93 ALA A O 1
ATOM 778 N N . LEU A 1 94 ? 0.454 7.656 17.933 1.00 86.62 94 LEU A N 1
ATOM 779 C CA . LEU A 1 94 ? 1.135 8.944 17.984 1.00 86.62 94 LEU A CA 1
ATOM 780 C C . LEU A 1 94 ? 1.591 9.405 16.590 1.00 86.62 94 LEU A C 1
ATOM 782 O O . LEU A 1 94 ? 1.384 10.567 16.238 1.00 86.62 94 LEU A O 1
ATOM 786 N N . LEU A 1 95 ? 2.153 8.504 15.779 1.00 87.19 95 LEU A N 1
ATOM 787 C CA . LEU A 1 95 ? 2.605 8.815 14.422 1.00 87.19 95 LEU A CA 1
ATOM 788 C C . LEU A 1 95 ? 1.457 9.284 13.519 1.00 87.19 95 LEU A C 1
ATOM 790 O O . LEU A 1 95 ? 1.589 10.297 12.834 1.00 87.19 95 LEU A O 1
ATOM 794 N N . TYR A 1 96 ? 0.332 8.567 13.528 1.00 84.44 96 TYR A N 1
ATOM 795 C CA . TYR A 1 96 ? -0.769 8.821 12.593 1.00 84.44 96 TYR A CA 1
ATOM 796 C C . TYR A 1 96 ? -1.859 9.748 13.139 1.00 84.44 96 TYR A C 1
ATOM 798 O O . TYR A 1 96 ? -2.657 10.278 12.369 1.00 84.44 96 TYR A O 1
ATOM 806 N N . SER A 1 97 ? -1.945 9.943 14.456 1.00 82.94 97 SER A N 1
ATOM 807 C CA . SER A 1 97 ? -3.035 10.706 15.088 1.00 82.94 97 SER A CA 1
ATOM 808 C C . SER A 1 97 ? -2.584 11.626 16.226 1.00 82.94 97 SER A C 1
ATOM 810 O O . SER A 1 97 ? -3.386 12.412 16.725 1.00 82.94 97 SER A O 1
ATOM 812 N N . GLY A 1 98 ? -1.306 11.596 16.610 1.00 80.44 98 GLY A N 1
ATOM 813 C CA . GLY A 1 98 ? -0.746 12.415 17.690 1.00 80.44 98 GLY A CA 1
ATOM 814 C C . GLY A 1 98 ? -0.354 13.841 17.298 1.00 80.44 98 GLY A C 1
ATOM 815 O O . GLY A 1 98 ? 0.085 14.607 18.150 1.00 80.44 98 GLY A O 1
ATOM 816 N N . GLY A 1 99 ? -0.488 14.213 16.020 1.00 86.38 99 GLY A N 1
ATOM 817 C CA . GLY A 1 99 ? -0.173 15.565 15.545 1.00 86.38 99 GLY A CA 1
ATOM 818 C C . GLY A 1 99 ? 1.324 15.894 15.520 1.00 86.38 99 GLY A C 1
ATOM 819 O O . GLY A 1 99 ? 1.696 17.067 15.608 1.00 86.38 99 GLY A O 1
ATOM 820 N N . LEU A 1 100 ? 2.184 14.876 15.404 1.00 88.19 100 LEU A N 1
ATOM 821 C CA . LEU A 1 100 ? 3.629 15.060 15.297 1.00 88.19 100 LEU A CA 1
ATOM 822 C C . LEU A 1 100 ? 4.001 15.905 14.071 1.00 88.19 100 LEU A C 1
ATOM 824 O O . LEU A 1 100 ? 3.429 15.775 12.989 1.00 88.19 100 LEU A O 1
ATOM 828 N N . ARG A 1 101 ? 5.029 16.741 14.231 1.00 90.62 101 ARG A N 1
ATOM 829 C CA . ARG A 1 101 ? 5.706 17.409 13.115 1.00 90.62 101 ARG A CA 1
ATOM 830 C C . ARG A 1 101 ? 7.050 16.735 12.891 1.00 90.62 101 ARG A C 1
ATOM 832 O O . ARG A 1 101 ? 7.958 16.895 13.700 1.00 90.62 101 ARG A O 1
ATOM 839 N N . ILE A 1 102 ? 7.161 15.986 11.799 1.00 90.62 102 ILE A N 1
ATOM 840 C CA . ILE A 1 102 ? 8.370 15.235 11.455 1.00 90.62 102 ILE A CA 1
ATOM 841 C C . ILE A 1 102 ? 9.184 16.050 10.456 1.00 90.62 102 ILE A C 1
ATOM 843 O O . ILE A 1 102 ? 8.730 16.332 9.347 1.00 90.62 102 ILE A O 1
ATOM 847 N N . TYR A 1 103 ? 10.395 16.421 10.858 1.00 92.50 103 TYR A N 1
ATOM 848 C CA . TYR A 1 103 ? 11.366 17.090 10.001 1.00 92.50 103 TYR A CA 1
ATOM 849 C C . TYR A 1 103 ? 12.370 16.046 9.528 1.00 92.50 103 TYR A C 1
ATOM 851 O O . TYR A 1 103 ? 13.100 15.475 10.334 1.00 92.50 103 TYR A O 1
ATOM 859 N N . SER A 1 104 ? 12.374 15.763 8.229 1.00 93.12 104 SER A N 1
ATOM 860 C CA . SER A 1 104 ? 13.244 14.753 7.634 1.00 93.12 104 SER A CA 1
ATOM 861 C C . SER A 1 104 ? 14.386 15.394 6.850 1.00 93.12 104 SER A C 1
ATOM 863 O O . SER A 1 104 ? 14.380 16.585 6.542 1.00 93.12 104 SER A O 1
ATOM 865 N N . THR A 1 105 ? 15.371 14.576 6.499 1.00 93.88 105 THR A N 1
ATOM 866 C CA . THR A 1 105 ? 16.485 14.954 5.621 1.00 93.88 105 THR A CA 1
ATOM 867 C C . THR A 1 105 ? 16.128 14.861 4.136 1.00 93.88 105 THR A C 1
ATOM 869 O O . THR A 1 105 ? 17.011 14.980 3.288 1.00 93.88 105 THR A O 1
ATOM 872 N N . GLN A 1 106 ? 14.857 14.614 3.800 1.00 91.56 106 GLN A N 1
ATOM 873 C CA . GLN A 1 106 ? 14.445 14.410 2.418 1.00 91.56 106 GLN A CA 1
ATOM 874 C C . GLN A 1 106 ? 14.646 15.682 1.596 1.00 91.56 106 GLN A C 1
ATOM 876 O O . GLN A 1 106 ? 14.090 16.731 1.919 1.00 91.56 106 GLN A O 1
ATOM 881 N N . ASP A 1 107 ? 15.368 15.565 0.483 1.00 93.81 107 ASP A N 1
ATOM 882 C CA . ASP A 1 107 ? 15.356 16.575 -0.572 1.00 93.81 107 ASP A CA 1
ATOM 883 C C . ASP A 1 107 ? 14.313 16.171 -1.632 1.00 93.81 107 ASP A C 1
ATOM 885 O O . ASP A 1 107 ? 14.517 15.175 -2.340 1.00 93.81 107 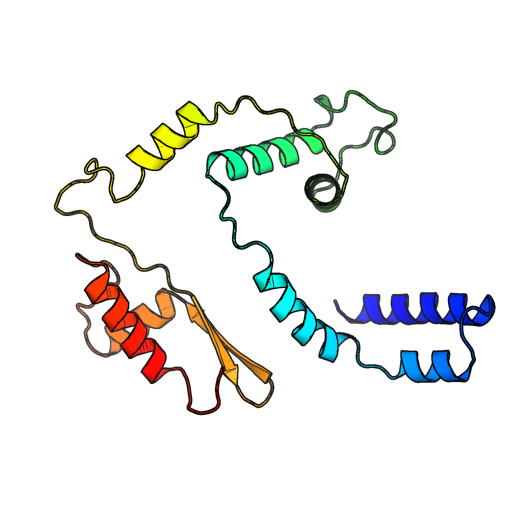ASP A O 1
ATOM 889 N N . PRO A 1 108 ? 13.207 16.927 -1.790 1.00 88.38 108 PRO A N 1
ATOM 890 C CA . PRO A 1 108 ? 12.166 16.604 -2.764 1.00 88.38 108 PRO A CA 1
ATOM 891 C C . PRO A 1 108 ? 12.668 16.553 -4.212 1.00 88.38 108 PRO A C 1
ATOM 893 O O . PRO A 1 108 ? 12.125 15.804 -5.024 1.00 88.38 108 PRO A O 1
ATOM 896 N N . LYS A 1 109 ? 13.707 17.327 -4.559 1.00 92.69 109 LYS A N 1
ATOM 897 C CA . LYS A 1 109 ? 14.281 17.325 -5.912 1.00 92.69 109 LYS A CA 1
ATOM 898 C C . LYS A 1 109 ? 15.059 16.042 -6.168 1.00 92.69 109 LYS A C 1
ATOM 900 O O . LYS A 1 109 ? 14.911 15.455 -7.237 1.00 92.69 109 LYS A O 1
ATOM 905 N N . ILE A 1 110 ? 15.863 15.601 -5.200 1.00 91.56 110 ILE A N 1
ATOM 906 C CA . ILE A 1 110 ? 16.606 14.338 -5.313 1.00 91.56 110 ILE A CA 1
ATOM 907 C C . ILE A 1 110 ? 15.629 13.163 -5.336 1.00 91.56 110 ILE A C 1
ATOM 909 O O . ILE A 1 110 ? 15.757 12.303 -6.205 1.00 91.56 110 ILE A O 1
ATOM 913 N N . GLN A 1 111 ? 14.618 13.162 -4.458 1.00 87.88 111 GLN A N 1
ATOM 914 C CA . GLN A 1 111 ? 13.594 12.116 -4.441 1.00 87.88 111 GLN A CA 1
ATOM 915 C C . GLN A 1 111 ? 12.911 11.984 -5.807 1.00 87.88 111 GLN A C 1
ATOM 917 O O . GLN A 1 111 ? 12.848 10.887 -6.350 1.00 87.88 111 GLN A O 1
ATOM 922 N N . ALA A 1 112 ? 12.494 13.102 -6.410 1.00 88.44 112 ALA A N 1
ATOM 923 C CA . ALA A 1 112 ? 11.854 13.089 -7.723 1.00 88.44 112 ALA A CA 1
ATOM 924 C C . ALA A 1 112 ? 12.770 12.543 -8.837 1.00 88.44 112 ALA A C 1
ATOM 926 O O . ALA A 1 112 ? 12.293 11.896 -9.771 1.00 88.44 112 ALA A O 1
ATOM 927 N N . ILE A 1 113 ? 14.084 12.787 -8.757 1.00 90.25 113 ILE A N 1
ATOM 928 C CA . ILE A 1 113 ? 15.051 12.206 -9.698 1.00 90.25 113 ILE A CA 1
ATOM 929 C C . ILE A 1 113 ? 15.113 10.690 -9.514 1.00 90.25 113 ILE A C 1
ATOM 931 O O . ILE A 1 113 ? 15.018 9.971 -10.506 1.00 90.25 113 ILE A O 1
ATOM 935 N N . VAL A 1 114 ? 15.245 10.206 -8.276 1.00 88.75 114 VAL A N 1
ATOM 936 C CA . VAL A 1 114 ? 15.299 8.765 -7.984 1.00 88.75 114 VAL A CA 1
ATOM 937 C C . VAL A 1 114 ? 14.011 8.082 -8.436 1.00 88.75 114 VAL A C 1
ATOM 939 O O . VAL A 1 114 ? 14.083 7.119 -9.192 1.00 88.75 114 VAL A O 1
ATOM 942 N N . ASP A 1 115 ? 12.846 8.630 -8.085 1.00 85.19 115 ASP A N 1
ATOM 943 C CA . ASP A 1 115 ? 11.544 8.086 -8.485 1.00 85.19 115 ASP A CA 1
ATOM 944 C C . ASP A 1 115 ? 11.425 7.995 -10.013 1.00 85.19 115 ASP A C 1
ATOM 946 O O . ASP A 1 115 ? 10.956 6.992 -10.548 1.00 85.19 115 ASP A O 1
ATOM 950 N N . LYS A 1 116 ? 11.925 9.000 -10.747 1.00 86.88 116 LYS A N 1
ATOM 951 C CA . LYS A 1 116 ? 11.967 8.965 -12.213 1.00 86.88 116 LYS A CA 1
ATOM 952 C C . LYS A 1 116 ? 12.912 7.883 -12.739 1.00 86.88 116 LYS A C 1
ATOM 954 O O . LYS A 1 116 ? 12.537 7.168 -13.666 1.00 86.88 116 LYS A O 1
ATOM 959 N N . GLN A 1 117 ? 14.124 7.769 -12.198 1.00 89.38 117 GLN A N 1
ATOM 960 C CA . GLN A 1 117 ? 15.136 6.830 -12.701 1.00 89.38 117 GLN A CA 1
ATOM 961 C C . GLN A 1 117 ? 14.850 5.371 -12.324 1.00 89.38 117 GLN A C 1
ATOM 963 O O . GLN A 1 117 ? 15.214 4.469 -13.078 1.00 89.38 117 GLN A O 1
ATOM 968 N N . CYS A 1 118 ? 14.169 5.146 -11.203 1.00 85.38 118 CYS A N 1
ATOM 969 C CA . CYS A 1 118 ? 13.673 3.841 -10.768 1.00 85.38 118 CYS A CA 1
ATOM 970 C C . CYS A 1 118 ? 12.272 3.528 -11.314 1.00 85.38 118 CYS A C 1
ATOM 972 O O . CYS A 1 118 ? 11.753 2.441 -11.080 1.00 85.38 118 CYS A O 1
ATOM 974 N N . SER A 1 119 ? 11.642 4.459 -12.036 1.00 82.88 119 SER A N 1
ATOM 975 C CA . SER A 1 119 ? 10.401 4.158 -12.745 1.00 82.88 119 SER A CA 1
ATOM 976 C C . SER A 1 119 ? 10.678 3.252 -13.937 1.00 82.88 119 SER A C 1
ATOM 978 O O . SER A 1 119 ? 11.719 3.343 -14.586 1.00 82.88 119 SER A O 1
ATOM 980 N N . GLU A 1 120 ? 9.691 2.440 -14.293 1.00 73.31 120 GLU A N 1
ATOM 981 C CA . GLU A 1 120 ? 9.746 1.582 -15.478 1.00 73.31 120 GLU A CA 1
ATOM 982 C C . GLU A 1 120 ? 9.990 2.364 -16.786 1.00 73.31 120 GLU A C 1
ATOM 984 O O . GLU A 1 120 ? 10.508 1.816 -17.753 1.00 73.31 120 GLU A O 1
ATOM 989 N N . ASN A 1 121 ? 9.646 3.657 -16.819 1.00 76.62 121 ASN A N 1
ATOM 990 C CA . ASN A 1 121 ? 9.810 4.528 -17.987 1.00 76.62 121 ASN A CA 1
ATOM 991 C C . ASN A 1 121 ? 11.216 5.142 -18.097 1.00 76.62 121 ASN A C 1
ATOM 993 O O . ASN A 1 121 ? 11.453 5.969 -18.978 1.00 76.62 121 ASN A O 1
ATOM 997 N N . SER A 1 122 ? 12.138 4.809 -17.190 1.00 82.44 122 SER A N 1
ATOM 998 C CA . SER A 1 122 ? 13.475 5.407 -17.168 1.00 82.44 122 SER A CA 1
ATOM 999 C C . SER A 1 122 ? 14.364 4.964 -18.329 1.00 82.44 122 SER A C 1
ATOM 1001 O O . SER A 1 122 ? 15.293 5.685 -18.685 1.00 82.44 122 SER A O 1
ATOM 1003 N N . GLY A 1 123 ? 14.089 3.791 -18.910 1.00 82.44 123 GLY A N 1
ATOM 1004 C CA . GLY A 1 123 ? 14.984 3.136 -19.866 1.00 82.44 123 GLY A CA 1
ATOM 1005 C C . GLY A 1 123 ? 16.248 2.547 -19.225 1.00 82.44 123 GLY A C 1
ATOM 1006 O O . GLY A 1 123 ? 17.129 2.096 -19.947 1.00 82.44 123 GLY A O 1
ATOM 1007 N N . ASN A 1 124 ? 16.348 2.533 -17.889 1.00 86.88 124 ASN A N 1
ATOM 1008 C CA . ASN A 1 124 ? 17.503 1.991 -17.160 1.00 86.88 124 ASN A CA 1
ATOM 1009 C C . ASN A 1 124 ? 17.417 0.475 -16.909 1.00 86.88 124 ASN A C 1
ATOM 1011 O O . ASN A 1 124 ? 18.320 -0.094 -16.297 1.00 86.88 124 ASN A O 1
ATOM 1015 N N . TYR A 1 125 ? 16.335 -0.172 -17.342 1.00 84.50 125 TYR A N 1
ATOM 1016 C CA . TYR A 1 125 ? 16.126 -1.612 -17.209 1.00 84.50 125 TYR A CA 1
ATOM 1017 C C . TYR A 1 125 ? 16.440 -2.323 -18.541 1.00 84.50 125 TYR A C 1
ATOM 1019 O O . TYR A 1 125 ? 16.145 -1.754 -19.594 1.00 84.50 125 TYR A O 1
ATOM 1027 N N . PRO A 1 126 ? 17.033 -3.536 -18.528 1.00 87.12 126 PRO A N 1
ATOM 1028 C CA . PRO A 1 126 ? 17.327 -4.312 -19.740 1.00 87.12 126 PRO A CA 1
ATOM 1029 C C . PRO A 1 126 ? 16.101 -4.564 -20.633 1.00 87.12 126 PRO A C 1
ATOM 1031 O O . PRO A 1 126 ? 14.975 -4.635 -20.139 1.00 87.12 126 PRO A O 1
ATOM 1034 N N . GLU A 1 127 ? 16.308 -4.761 -21.941 1.00 80.19 127 GLU A N 1
ATOM 1035 C CA . GLU A 1 127 ? 15.215 -5.010 -22.903 1.00 80.19 127 GLU A CA 1
ATOM 1036 C C . GLU A 1 127 ? 14.422 -6.298 -22.616 1.00 80.19 127 GLU A C 1
ATOM 1038 O O . GLU A 1 127 ? 13.253 -6.399 -22.982 1.00 80.19 127 GLU A O 1
ATOM 1043 N N . ASP A 1 128 ? 15.029 -7.276 -21.944 1.00 85.62 128 ASP A N 1
ATOM 1044 C CA . ASP A 1 128 ? 14.411 -8.539 -21.532 1.00 85.62 128 ASP A CA 1
ATOM 1045 C C . ASP A 1 128 ? 13.723 -8.468 -20.158 1.00 85.62 128 ASP A C 1
ATOM 1047 O O . ASP A 1 128 ? 13.340 -9.499 -19.601 1.00 85.62 128 ASP A O 1
ATOM 1051 N N . THR A 1 129 ? 13.515 -7.261 -19.620 1.00 87.81 129 THR A N 1
ATOM 1052 C CA . THR A 1 129 ? 12.774 -7.064 -18.369 1.00 87.81 129 THR A CA 1
ATOM 1053 C C . THR A 1 129 ? 11.347 -7.592 -18.499 1.00 87.81 129 THR A C 1
ATOM 1055 O O . THR A 1 129 ? 10.583 -7.188 -19.376 1.00 87.81 129 THR A O 1
ATOM 1058 N N . LEU A 1 130 ? 10.978 -8.486 -17.582 1.00 90.69 130 LEU A N 1
ATOM 1059 C CA . LEU A 1 130 ? 9.624 -9.007 -17.456 1.00 90.69 130 LEU A CA 1
ATOM 1060 C C . LEU A 1 130 ? 8.880 -8.280 -16.335 1.00 90.69 130 LEU A C 1
ATOM 1062 O O . LEU A 1 130 ? 9.442 -7.955 -15.291 1.00 90.69 130 LEU A O 1
ATOM 1066 N N . TYR A 1 131 ? 7.590 -8.063 -16.546 1.00 89.38 131 TYR A N 1
ATOM 1067 C CA . TYR A 1 131 ? 6.673 -7.486 -15.577 1.00 89.38 131 TYR A CA 1
ATOM 1068 C C . TYR A 1 131 ? 6.006 -8.602 -14.782 1.00 89.38 131 TYR A C 1
ATOM 1070 O O . TYR A 1 131 ? 5.319 -9.444 -15.357 1.00 89.38 131 TYR A O 1
ATOM 1078 N N . TYR A 1 132 ? 6.170 -8.588 -13.464 1.00 93.06 132 TYR A N 1
ATOM 1079 C CA . TYR A 1 132 ? 5.383 -9.427 -12.566 1.00 93.06 132 TYR A CA 1
ATOM 1080 C C . TYR A 1 132 ? 4.008 -8.791 -12.333 1.00 93.06 132 TYR A C 1
ATOM 1082 O O . TYR A 1 132 ? 3.919 -7.612 -11.976 1.00 93.06 132 TYR A O 1
ATOM 1090 N N . LEU A 1 133 ? 2.935 -9.558 -12.525 1.00 93.75 133 LEU A N 1
ATOM 1091 C CA . LEU A 1 133 ? 1.584 -9.116 -12.188 1.00 93.75 133 LEU A CA 1
ATOM 1092 C C . LEU A 1 133 ? 1.318 -9.362 -10.698 1.00 93.75 133 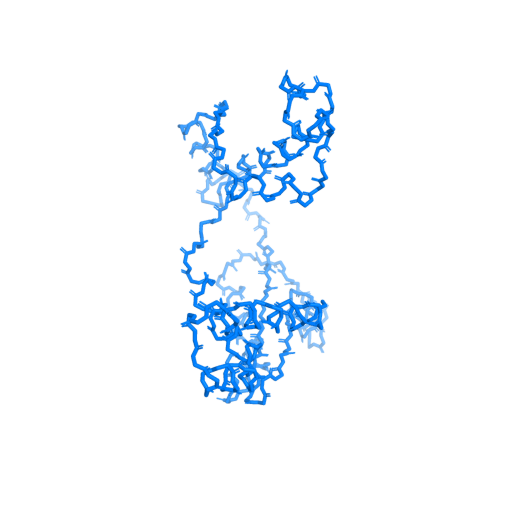LEU A C 1
ATOM 1094 O O . LEU A 1 133 ? 1.025 -10.480 -10.292 1.00 93.75 133 LEU A O 1
ATOM 1098 N N . ASN A 1 134 ? 1.377 -8.298 -9.893 1.00 92.94 134 ASN A N 1
ATOM 1099 C CA . ASN A 1 134 ? 0.836 -8.331 -8.538 1.00 92.94 134 ASN A CA 1
ATOM 1100 C C . ASN A 1 134 ? -0.674 -8.059 -8.591 1.00 92.94 134 ASN A C 1
ATOM 1102 O O . ASN A 1 134 ? -1.096 -6.959 -8.956 1.00 92.94 134 ASN A O 1
ATOM 1106 N N . TYR A 1 135 ? -1.471 -9.070 -8.262 1.00 92.50 135 TYR A N 1
ATOM 1107 C CA . TYR A 1 135 ? -2.922 -9.065 -8.373 1.00 92.50 135 TYR A CA 1
ATOM 1108 C C . TYR A 1 135 ? -3.599 -9.260 -7.014 1.00 92.50 135 TYR A C 1
ATOM 1110 O O . TYR A 1 135 ? -3.179 -10.101 -6.219 1.00 92.50 135 TYR A O 1
ATOM 1118 N N . ALA A 1 136 ? -4.670 -8.499 -6.786 1.00 93.69 136 ALA A N 1
ATOM 1119 C CA . ALA A 1 136 ? -5.593 -8.656 -5.671 1.00 93.69 136 ALA A CA 1
ATOM 1120 C C . ALA A 1 136 ? -7.010 -8.286 -6.136 1.00 93.69 136 ALA A C 1
ATOM 1122 O O . ALA A 1 136 ? -7.223 -7.203 -6.686 1.00 93.69 136 ALA A O 1
ATOM 1123 N N . LEU A 1 137 ? -7.969 -9.183 -5.918 1.00 93.31 137 LEU A N 1
ATOM 1124 C CA . LEU A 1 137 ? -9.388 -8.994 -6.207 1.00 93.31 137 LEU A CA 1
ATOM 1125 C C . LEU A 1 137 ? -10.213 -9.553 -5.049 1.00 93.31 137 LEU A C 1
ATOM 1127 O O . LEU A 1 137 ? -10.131 -10.740 -4.749 1.00 93.31 137 LEU A O 1
ATOM 1131 N N . THR A 1 138 ? -11.064 -8.721 -4.461 1.00 93.06 138 THR A N 1
ATOM 1132 C CA . THR A 1 138 ? -12.123 -9.164 -3.551 1.00 93.06 138 THR A CA 1
ATOM 1133 C C . THR A 1 138 ? -13.440 -9.158 -4.309 1.00 93.06 138 THR A C 1
ATOM 1135 O O . THR A 1 138 ? -13.807 -8.137 -4.884 1.00 93.06 138 THR A O 1
ATOM 1138 N N . VAL A 1 139 ? -14.135 -10.291 -4.314 1.00 91.75 139 VAL A N 1
ATOM 1139 C CA . VAL A 1 139 ? -15.474 -10.446 -4.890 1.00 91.75 139 VAL A CA 1
ATOM 1140 C C . VAL A 1 139 ? -16.463 -10.539 -3.743 1.00 91.75 139 VAL A C 1
ATOM 1142 O O . VAL A 1 139 ? -16.306 -11.396 -2.870 1.00 91.75 139 VAL A O 1
ATOM 1145 N N . THR A 1 140 ? -17.453 -9.649 -3.727 1.00 90.88 140 THR A N 1
ATOM 1146 C CA . THR A 1 140 ? -18.520 -9.654 -2.721 1.00 90.88 140 THR A CA 1
ATOM 1147 C C . THR A 1 140 ? -19.809 -10.172 -3.345 1.00 90.88 140 THR A C 1
ATOM 1149 O O . THR A 1 140 ? -20.313 -9.576 -4.295 1.00 90.88 140 THR A O 1
ATOM 1152 N N . ALA A 1 141 ? -20.346 -11.258 -2.794 1.00 91.38 141 ALA A N 1
ATOM 1153 C CA . ALA A 1 141 ? -21.619 -11.826 -3.217 1.00 91.38 141 ALA A CA 1
ATOM 1154 C C . ALA A 1 141 ? -22.817 -11.026 -2.656 1.00 91.38 141 ALA A C 1
ATOM 1156 O O . ALA A 1 141 ? -22.665 -10.292 -1.671 1.00 91.38 141 ALA A O 1
ATOM 1157 N N . PRO A 1 142 ? -24.039 -11.199 -3.203 1.00 91.06 142 PRO A N 1
ATOM 1158 C CA . PRO A 1 142 ? -25.234 -10.486 -2.733 1.00 91.06 142 PRO A CA 1
ATOM 1159 C C . PRO A 1 142 ? -25.603 -10.727 -1.263 1.00 91.06 142 PRO A C 1
ATOM 1161 O O . PRO A 1 142 ? -26.273 -9.897 -0.651 1.00 91.06 142 PRO A O 1
ATOM 1164 N N . ASP A 1 143 ? -25.188 -11.859 -0.688 1.00 87.31 143 ASP A N 1
ATOM 1165 C CA . ASP A 1 143 ? -25.402 -12.192 0.725 1.00 87.31 143 ASP A CA 1
ATOM 1166 C C . ASP A 1 143 ? -24.355 -11.564 1.668 1.00 87.31 143 ASP A C 1
ATOM 1168 O O . ASP A 1 143 ? -24.415 -11.759 2.883 1.00 87.31 143 ASP A O 1
ATOM 1172 N N . GLY A 1 144 ? -23.410 -10.797 1.114 1.00 83.19 144 GLY A N 1
ATOM 1173 C CA . GLY A 1 144 ? -22.331 -10.135 1.840 1.00 83.19 144 GLY A CA 1
ATOM 1174 C C . GLY A 1 144 ? -21.102 -11.011 2.085 1.00 83.19 144 GLY A C 1
ATOM 1175 O O . GLY A 1 144 ? -20.129 -10.525 2.666 1.00 83.19 144 GLY A O 1
ATOM 1176 N N . SER A 1 145 ? -21.103 -12.277 1.653 1.00 87.94 145 SER A N 1
ATOM 1177 C CA . SER A 1 145 ? -19.905 -13.116 1.709 1.00 87.94 145 SER A CA 1
ATOM 1178 C C . SER A 1 145 ? -18.828 -12.605 0.745 1.00 87.94 145 SER A C 1
ATOM 1180 O O . SER A 1 145 ? -19.124 -12.030 -0.303 1.00 87.94 145 SER A O 1
ATOM 1182 N N . GLN A 1 146 ? -17.558 -12.778 1.121 1.00 91.06 146 GLN A N 1
ATOM 1183 C CA . GLN A 1 146 ? -16.415 -12.289 0.351 1.00 91.06 146 GLN A CA 1
ATOM 1184 C C . GLN A 1 146 ? -15.452 -13.419 0.010 1.00 91.06 146 GLN A C 1
ATOM 1186 O O . GLN A 1 146 ? -15.116 -14.242 0.865 1.00 91.06 146 GLN A O 1
ATOM 1191 N N . ILE A 1 147 ? -14.962 -13.406 -1.228 1.00 91.25 147 ILE A N 1
ATOM 1192 C CA . ILE A 1 147 ? -13.885 -14.275 -1.700 1.00 91.25 147 ILE A CA 1
ATOM 1193 C C . ILE A 1 147 ? -12.730 -13.391 -2.164 1.00 91.25 147 ILE A C 1
ATOM 1195 O O . ILE A 1 147 ? -12.931 -12.445 -2.923 1.00 91.25 147 ILE A O 1
ATOM 1199 N N . ASN A 1 148 ? -11.520 -13.703 -1.706 1.00 92.88 148 ASN A N 1
ATOM 1200 C CA . ASN A 1 148 ? -10.307 -12.980 -2.070 1.00 92.88 148 ASN A CA 1
ATOM 1201 C C . ASN A 1 148 ? -9.463 -13.825 -3.019 1.00 92.88 148 ASN A C 1
ATOM 1203 O O . ASN A 1 148 ? -9.149 -14.974 -2.711 1.00 92.88 148 ASN A O 1
ATOM 1207 N N . TYR A 1 149 ? -9.072 -13.226 -4.134 1.00 94.19 149 TYR A N 1
ATOM 1208 C CA . TYR A 1 149 ? -8.163 -13.787 -5.116 1.00 94.19 149 TYR A CA 1
ATOM 1209 C C . TYR A 1 149 ? -6.895 -12.945 -5.170 1.00 94.19 149 TYR A C 1
ATOM 1211 O O . TYR A 1 149 ? -6.946 -11.716 -5.201 1.00 94.19 149 TYR A O 1
ATOM 1219 N N . ASP A 1 150 ? -5.757 -13.618 -5.210 1.00 93.88 150 ASP A N 1
ATOM 1220 C CA . ASP A 1 150 ? -4.433 -13.013 -5.292 1.00 93.88 150 ASP A CA 1
ATOM 1221 C C . ASP A 1 150 ? -3.685 -13.470 -6.557 1.00 93.88 150 ASP A C 1
ATOM 1223 O O . ASP A 1 150 ? -4.216 -14.195 -7.403 1.00 93.88 150 ASP A O 1
ATOM 1227 N N . SER A 1 151 ? -2.431 -13.036 -6.688 1.00 94.94 151 SER A N 1
ATOM 1228 C CA . SER A 1 151 ? -1.535 -13.441 -7.783 1.00 94.94 151 SER A CA 1
ATOM 1229 C C . SER A 1 151 ? -1.431 -14.967 -7.920 1.00 94.94 151 SER A C 1
ATOM 1231 O O . SER A 1 151 ? -1.472 -15.477 -9.035 1.00 94.94 151 SER A O 1
ATOM 1233 N N . ASN A 1 152 ? -1.382 -15.698 -6.799 1.00 95.38 152 ASN A N 1
ATOM 1234 C CA . ASN A 1 152 ? -1.299 -17.162 -6.795 1.00 95.38 152 ASN A CA 1
ATOM 1235 C C . ASN A 1 152 ? -2.601 -17.808 -7.280 1.00 95.38 152 ASN A C 1
ATOM 1237 O O . ASN A 1 152 ? -2.568 -18.812 -7.990 1.00 95.38 152 ASN A O 1
ATOM 1241 N N . SER A 1 153 ? -3.747 -17.237 -6.906 1.00 96.81 153 SER A N 1
ATOM 1242 C CA . SER A 1 153 ? -5.071 -17.696 -7.335 1.00 96.81 153 SER A CA 1
ATOM 1243 C C . SER A 1 153 ? -5.229 -17.572 -8.850 1.00 96.81 153 SER A C 1
ATOM 1245 O O . SER A 1 153 ? -5.683 -18.508 -9.509 1.00 96.81 153 SER A O 1
ATOM 1247 N N . LEU A 1 154 ? -4.807 -16.429 -9.404 1.00 96.88 154 LEU A N 1
ATOM 1248 C CA . LEU A 1 154 ? -4.786 -16.191 -10.846 1.00 96.88 154 LEU A CA 1
ATOM 1249 C C . LEU A 1 154 ? -3.810 -17.145 -11.544 1.00 96.88 154 LEU A C 1
ATOM 1251 O O . LEU A 1 154 ? -4.181 -17.784 -12.526 1.00 96.88 154 LEU A O 1
ATOM 1255 N N . GLU A 1 155 ? -2.582 -17.270 -11.036 1.00 96.75 155 GLU A N 1
ATOM 1256 C CA . GLU A 1 155 ? -1.557 -18.136 -11.628 1.00 96.75 155 GLU A CA 1
ATOM 1257 C C . GLU A 1 155 ? -1.981 -19.606 -11.643 1.00 96.75 155 GLU A C 1
ATOM 1259 O O . GLU A 1 155 ? -1.907 -20.248 -12.689 1.00 96.75 155 GLU A O 1
ATOM 1264 N N . SER A 1 156 ? -2.523 -20.111 -10.532 1.00 96.94 156 SER A N 1
ATOM 1265 C CA . SER A 1 156 ? -3.027 -21.487 -10.434 1.00 96.94 156 SER A CA 1
ATOM 1266 C C . SER A 1 156 ? -4.137 -21.751 -11.453 1.00 96.94 156 SER A C 1
ATOM 1268 O O . SER A 1 156 ? -4.135 -22.775 -12.131 1.00 96.94 156 SER A O 1
ATOM 1270 N N . TRP A 1 157 ? -5.055 -20.795 -11.631 1.00 97.06 157 TRP A N 1
ATOM 1271 C CA . TRP A 1 157 ? -6.147 -20.930 -12.593 1.00 97.06 157 TRP A CA 1
ATOM 1272 C C . TRP A 1 157 ? -5.655 -21.051 -14.042 1.00 97.06 157 TRP A C 1
ATOM 1274 O O . TRP A 1 157 ? -6.239 -21.801 -14.829 1.00 97.06 157 TRP A O 1
ATOM 1284 N N . PHE A 1 158 ? -4.589 -20.341 -14.415 1.00 97.69 158 PHE A N 1
ATOM 1285 C CA . PHE A 1 158 ? -3.988 -20.498 -15.739 1.00 97.69 158 PHE A CA 1
ATOM 1286 C C . PHE A 1 158 ? -3.151 -21.777 -15.854 1.00 97.69 158 PHE A C 1
ATOM 1288 O O . PHE A 1 158 ? -3.271 -22.465 -16.868 1.00 97.69 158 PHE A O 1
ATOM 1295 N N . LEU A 1 159 ? -2.381 -22.138 -14.822 1.00 97.12 159 LEU A N 1
ATOM 1296 C CA . LEU A 1 159 ? -1.567 -23.361 -14.803 1.00 97.12 159 LEU A CA 1
ATOM 1297 C C . LEU A 1 159 ? -2.404 -24.637 -14.960 1.00 97.12 159 LEU A C 1
ATOM 1299 O O . LEU A 1 159 ? -1.983 -25.555 -15.658 1.00 97.12 159 LEU A O 1
ATOM 1303 N N . ASP A 1 160 ? -3.623 -24.668 -14.411 1.00 96.62 160 ASP A N 1
ATOM 1304 C CA . ASP A 1 160 ? -4.570 -25.781 -14.594 1.00 96.62 160 ASP A CA 1
ATOM 1305 C C . ASP A 1 160 ? -4.970 -26.016 -16.068 1.00 96.62 160 ASP A C 1
ATOM 1307 O O . ASP A 1 160 ? -5.520 -27.064 -16.416 1.00 96.62 160 ASP A O 1
ATOM 1311 N N . ARG A 1 161 ? -4.753 -25.023 -16.940 1.00 94.75 161 ARG A N 1
ATOM 1312 C CA . ARG A 1 161 ? -5.112 -25.045 -18.370 1.00 94.75 161 ARG A CA 1
ATOM 1313 C C . ARG A 1 161 ? -3.887 -25.114 -19.276 1.00 94.75 161 ARG A C 1
ATOM 1315 O O . ARG A 1 161 ? -3.976 -25.673 -20.368 1.00 94.75 161 ARG A O 1
ATOM 1322 N N . ASP A 1 162 ? -2.783 -24.526 -18.836 1.00 96.25 162 ASP A N 1
ATOM 1323 C CA . ASP A 1 162 ? -1.505 -24.473 -19.532 1.00 96.25 162 ASP A CA 1
ATOM 1324 C C . ASP A 1 162 ? -0.367 -24.562 -18.508 1.00 96.25 162 ASP A C 1
ATOM 1326 O O . ASP A 1 162 ? -0.008 -23.574 -17.870 1.00 96.25 162 ASP A O 1
ATOM 1330 N N . GLU A 1 163 ? 0.236 -25.747 -18.386 1.00 95.75 163 GLU A N 1
ATOM 1331 C CA . GLU A 1 163 ? 1.354 -26.009 -17.467 1.00 95.75 163 GLU A CA 1
ATOM 1332 C C . GLU A 1 163 ? 2.590 -25.130 -17.742 1.00 95.75 163 GLU A C 1
ATOM 1334 O O . GLU A 1 163 ? 3.479 -25.035 -16.897 1.00 95.75 163 GLU A O 1
ATOM 1339 N N . SER A 1 164 ? 2.673 -24.495 -18.918 1.00 96.00 164 SER A N 1
ATOM 1340 C CA . SER A 1 164 ? 3.770 -23.594 -19.290 1.00 96.00 164 SER A CA 1
ATOM 1341 C C . SER A 1 164 ? 3.510 -22.123 -18.955 1.00 96.00 164 SER A C 1
ATOM 1343 O O . SER A 1 164 ? 4.377 -21.276 -19.201 1.00 96.00 164 SER A O 1
ATOM 1345 N N . TYR A 1 165 ? 2.334 -21.805 -18.403 1.00 96.50 165 TYR A N 1
ATOM 1346 C CA . TYR A 1 165 ? 1.971 -20.443 -18.042 1.00 96.50 165 TYR A CA 1
ATOM 1347 C C . TYR A 1 165 ? 2.961 -19.838 -17.035 1.00 96.50 165 TYR A C 1
ATOM 1349 O O . TYR A 1 165 ? 3.472 -20.500 -16.134 1.00 96.50 165 TYR A O 1
ATOM 1357 N N . SER A 1 166 ? 3.210 -18.538 -17.186 1.00 94.75 166 SER A N 1
ATOM 1358 C CA . SER A 1 166 ? 4.004 -17.748 -16.254 1.00 94.75 166 SER A CA 1
ATOM 1359 C C . SER A 1 166 ? 3.312 -16.419 -15.999 1.00 94.75 166 SER A C 1
ATOM 1361 O O . SER A 1 166 ? 2.922 -15.729 -16.940 1.00 94.75 166 SER A O 1
ATOM 1363 N N . ILE A 1 167 ? 3.243 -16.013 -14.730 1.00 95.31 167 ILE A N 1
ATOM 1364 C CA . ILE A 1 167 ? 2.757 -14.685 -14.332 1.00 95.31 167 ILE A CA 1
ATOM 1365 C C . ILE A 1 167 ? 3.741 -13.538 -14.670 1.00 95.31 167 ILE A C 1
ATOM 1367 O O . ILE A 1 167 ? 3.515 -12.378 -14.318 1.00 95.31 167 ILE A O 1
ATOM 1371 N N . LEU A 1 168 ? 4.854 -13.843 -15.347 1.00 95.44 168 LEU A N 1
ATOM 1372 C CA . LEU A 1 168 ? 5.829 -12.869 -15.832 1.00 95.44 168 LEU A CA 1
ATOM 1373 C C . LEU A 1 168 ? 5.550 -12.499 -17.294 1.00 95.44 168 LEU A C 1
ATOM 1375 O O . LEU A 1 168 ? 5.558 -13.339 -18.192 1.00 95.44 168 LEU A O 1
ATOM 1379 N N . TYR A 1 169 ? 5.372 -11.207 -17.553 1.00 93.62 169 TYR A N 1
ATOM 1380 C CA . TYR A 1 169 ? 4.899 -10.697 -18.836 1.00 93.62 169 TYR A CA 1
ATOM 1381 C C . TYR A 1 169 ? 5.938 -9.837 -19.545 1.00 93.62 169 TYR A C 1
ATOM 1383 O O . TYR A 1 169 ? 6.556 -8.971 -18.942 1.00 93.62 169 TYR A O 1
ATOM 1391 N N . LYS A 1 170 ? 6.043 -9.961 -20.871 1.00 90.44 170 LYS A N 1
ATOM 1392 C CA . LYS A 1 170 ? 6.820 -9.012 -21.697 1.00 90.44 170 LYS A CA 1
ATOM 1393 C C . LYS A 1 170 ? 6.113 -7.672 -21.915 1.00 90.44 170 LYS A C 1
ATOM 1395 O O . LYS A 1 170 ? 6.728 -6.711 -22.358 1.00 90.44 170 LYS A O 1
ATOM 1400 N N . SER A 1 171 ? 4.803 -7.601 -21.666 1.00 89.19 171 SER A N 1
ATOM 1401 C CA . SER A 1 171 ? 4.036 -6.364 -21.817 1.00 89.19 171 SER A CA 1
ATOM 1402 C C . SER A 1 171 ? 2.865 -6.290 -20.843 1.00 89.19 171 SER A C 1
ATOM 1404 O O . SER A 1 171 ? 2.199 -7.288 -20.565 1.00 89.19 171 SER A O 1
ATOM 1406 N N . LYS A 1 172 ? 2.548 -5.070 -20.401 1.00 90.00 172 LYS A N 1
ATOM 1407 C CA . LYS A 1 172 ? 1.372 -4.803 -19.561 1.00 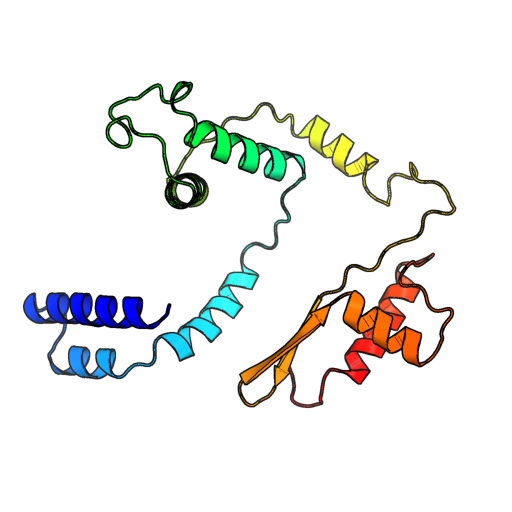90.00 172 LYS A CA 1
ATOM 1408 C C . LYS A 1 172 ? 0.045 -5.101 -20.259 1.00 90.00 172 LYS A C 1
ATOM 1410 O O . LYS A 1 172 ? -0.938 -5.356 -19.578 1.00 90.00 172 LYS A O 1
ATOM 1415 N N . SER A 1 173 ? -0.006 -5.041 -21.595 1.00 93.62 173 SER A N 1
ATOM 1416 C CA . SER A 1 173 ? -1.231 -5.352 -22.349 1.00 93.62 173 SER A CA 1
ATOM 1417 C C . SER A 1 173 ? -1.631 -6.808 -22.150 1.00 93.62 173 SER A C 1
ATOM 1419 O O . SER A 1 173 ? -2.766 -7.078 -21.774 1.00 93.62 173 SER A O 1
ATOM 1421 N N . ARG A 1 174 ? -0.670 -7.730 -22.295 1.00 94.19 174 ARG A N 1
ATOM 1422 C CA . ARG A 1 174 ? -0.912 -9.159 -22.083 1.00 94.19 174 ARG A CA 1
ATOM 1423 C C . ARG A 1 174 ? -1.349 -9.452 -20.644 1.00 94.19 174 ARG A C 1
ATOM 1425 O O . ARG A 1 174 ? -2.311 -10.181 -20.450 1.00 94.19 174 ARG A O 1
ATOM 1432 N N . ALA A 1 175 ? -0.706 -8.819 -19.659 1.00 94.94 175 ALA A N 1
ATOM 1433 C CA . ALA A 1 175 ? -1.107 -8.946 -18.256 1.00 94.94 175 ALA A CA 1
ATOM 1434 C C . ALA A 1 175 ? -2.560 -8.495 -18.023 1.00 94.94 175 ALA A C 1
ATOM 1436 O O . ALA A 1 175 ? -3.311 -9.159 -17.318 1.00 94.94 175 ALA A O 1
ATOM 1437 N N . LYS A 1 176 ? -2.988 -7.387 -18.648 1.00 95.62 176 LYS A N 1
ATOM 1438 C CA . LYS A 1 176 ? -4.377 -6.909 -18.556 1.00 95.62 176 LYS A CA 1
ATOM 1439 C C . LYS A 1 176 ? -5.373 -7.874 -19.193 1.00 95.62 176 LYS A C 1
ATOM 1441 O O . LYS A 1 176 ? -6.453 -8.052 -18.650 1.00 95.62 176 LYS A O 1
ATOM 1446 N N . GLU A 1 177 ? -5.025 -8.490 -20.317 1.00 96.62 177 GLU A N 1
ATOM 1447 C CA . GLU A 1 177 ? -5.880 -9.501 -20.951 1.00 96.62 177 GLU A CA 1
ATOM 1448 C C . GLU A 1 177 ? -6.118 -10.699 -20.022 1.00 96.62 177 GLU A C 1
ATOM 1450 O O . GLU A 1 177 ? -7.254 -11.153 -19.899 1.00 96.62 177 GLU A O 1
ATOM 1455 N N . ASP A 1 178 ? -5.077 -11.167 -19.326 1.00 96.94 178 ASP A N 1
ATOM 1456 C CA . ASP A 1 178 ? -5.200 -12.273 -18.369 1.00 96.94 178 ASP A CA 1
ATOM 1457 C C . ASP A 1 178 ? -5.973 -11.880 -17.108 1.00 96.94 178 ASP A C 1
ATOM 1459 O O . ASP A 1 178 ? -6.800 -12.660 -16.632 1.00 96.94 178 ASP A O 1
ATOM 1463 N N . VAL A 1 179 ? -5.801 -10.644 -16.627 1.00 96.81 179 VAL A N 1
ATOM 1464 C CA . VAL A 1 179 ? -6.638 -10.077 -15.557 1.00 96.81 179 VAL A CA 1
ATOM 1465 C C . VAL A 1 179 ? -8.116 -10.078 -15.947 1.00 96.81 179 VAL A C 1
ATOM 1467 O O . VAL A 1 179 ? -8.949 -10.518 -15.157 1.00 96.81 179 VAL A O 1
ATOM 1470 N N . GLU A 1 180 ? -8.461 -9.611 -17.148 1.00 96.62 180 GLU A N 1
ATOM 1471 C CA . GLU A 1 180 ? -9.854 -9.573 -17.613 1.00 96.62 180 GLU A CA 1
ATOM 1472 C C . GLU A 1 180 ? -10.434 -10.982 -17.795 1.00 96.62 180 GLU A C 1
ATOM 1474 O O . GLU A 1 180 ? -11.577 -11.242 -17.408 1.00 96.62 180 GLU A O 1
ATOM 1479 N N . ALA A 1 181 ? -9.645 -11.913 -18.342 1.00 96.25 181 ALA A N 1
ATOM 1480 C CA . ALA A 1 181 ? -10.052 -13.305 -18.502 1.00 96.25 181 ALA A CA 1
ATOM 1481 C C . ALA A 1 181 ? -10.331 -13.974 -17.149 1.00 96.25 181 ALA A C 1
ATOM 1483 O O . ALA A 1 181 ? -11.381 -14.600 -16.980 1.00 96.25 181 ALA A O 1
ATOM 1484 N N . PHE A 1 182 ? -9.430 -13.793 -16.179 1.00 96.94 182 PHE A N 1
ATOM 1485 C CA . PHE A 1 182 ? -9.597 -14.320 -14.831 1.00 96.94 182 PHE A CA 1
ATOM 1486 C C . PHE A 1 182 ? -10.795 -13.674 -14.127 1.00 96.94 182 PHE A C 1
ATOM 1488 O O . PHE A 1 182 ? -11.667 -14.383 -13.629 1.00 96.94 182 PHE A O 1
ATOM 1495 N N . ARG A 1 183 ? -10.917 -12.339 -14.174 1.00 95.75 183 ARG A N 1
ATOM 1496 C CA . ARG A 1 183 ? -12.038 -11.605 -13.565 1.00 95.75 183 ARG A CA 1
ATOM 1497 C C . ARG A 1 183 ? -13.385 -12.092 -14.091 1.00 95.75 183 ARG A C 1
ATOM 1499 O O . ARG A 1 183 ? -14.289 -12.348 -13.307 1.00 95.75 183 ARG A O 1
ATOM 1506 N N . LYS A 1 184 ? -13.511 -12.285 -15.406 1.00 95.62 184 LYS A N 1
ATOM 1507 C CA . LYS A 1 184 ? -14.733 -12.819 -16.023 1.00 95.62 184 LYS A CA 1
ATOM 1508 C C . LYS A 1 184 ? -15.058 -14.249 -15.576 1.00 95.62 184 LYS A C 1
ATOM 1510 O O . LYS A 1 184 ? -16.219 -14.643 -15.613 1.00 95.62 184 LYS A O 1
ATOM 1515 N N . ALA A 1 185 ? -14.049 -15.034 -15.204 1.00 94.94 185 ALA A N 1
ATOM 1516 C CA . ALA A 1 185 ? -14.237 -16.400 -14.734 1.00 94.94 185 ALA A CA 1
ATOM 1517 C C . ALA A 1 185 ? -14.667 -16.476 -13.261 1.00 94.94 185 ALA A C 1
ATOM 1519 O O . ALA A 1 185 ? -15.330 -17.445 -12.894 1.00 94.94 185 ALA A O 1
ATOM 1520 N N . VAL A 1 186 ? -14.287 -15.493 -12.436 1.00 94.38 186 VAL A N 1
ATOM 1521 C CA . VAL A 1 186 ? -14.490 -15.543 -10.977 1.00 94.38 186 VAL A CA 1
ATOM 1522 C C . VAL A 1 186 ? -15.516 -14.551 -10.424 1.00 94.38 186 VAL A C 1
ATOM 1524 O O . VAL A 1 186 ? -15.957 -14.732 -9.293 1.00 94.38 186 VAL A O 1
ATOM 1527 N N . VAL A 1 187 ? -15.898 -13.522 -11.187 1.00 94.38 187 VAL A N 1
ATOM 1528 C CA . VAL A 1 187 ? -16.922 -12.540 -10.793 1.00 94.38 187 VAL A CA 1
ATOM 1529 C C . VAL A 1 187 ? -18.261 -12.921 -11.423 1.00 94.38 187 VAL A C 1
ATOM 1531 O O . VAL A 1 187 ? -18.391 -12.950 -12.651 1.00 94.38 187 VAL A O 1
ATOM 1534 N N . GLY A 1 188 ? -19.255 -13.220 -10.588 1.00 90.25 188 GLY A N 1
ATOM 1535 C CA . GLY A 1 188 ? -20.618 -13.520 -11.003 1.00 90.25 188 GLY A CA 1
ATOM 1536 C C . GLY A 1 188 ? -21.418 -12.278 -11.432 1.00 90.25 188 GLY A C 1
ATOM 1537 O O . GLY A 1 188 ? -20.989 -11.147 -11.216 1.00 90.25 188 GLY A O 1
ATOM 1538 N N . PRO A 1 189 ? -22.604 -12.460 -12.047 1.00 87.31 189 PRO A N 1
ATOM 1539 C CA . PRO A 1 189 ? -23.393 -11.356 -12.611 1.00 87.31 189 PRO A CA 1
ATOM 1540 C C . PRO A 1 189 ? -23.900 -10.340 -11.580 1.00 87.31 189 PRO A C 1
ATOM 1542 O O . PRO A 1 189 ? -24.075 -9.173 -11.916 1.00 87.31 189 PRO A O 1
ATOM 1545 N N . GLU A 1 190 ? -24.156 -10.804 -10.356 1.00 88.38 190 GLU A N 1
ATOM 1546 C CA . GLU A 1 190 ? -24.694 -10.010 -9.243 1.00 88.38 190 GLU A CA 1
ATOM 1547 C C . GLU A 1 190 ? -23.615 -9.679 -8.196 1.00 88.38 190 GLU A C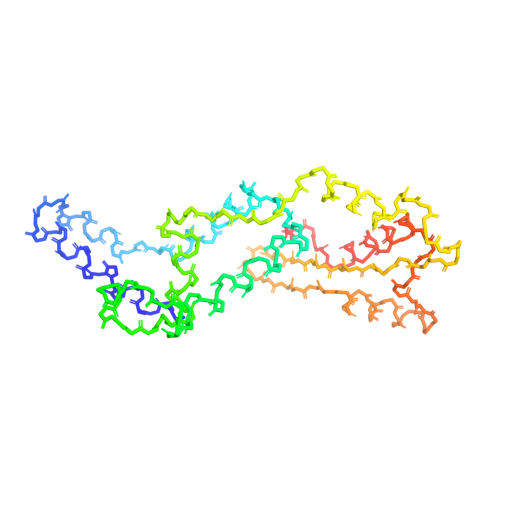 1
ATOM 1549 O O . GLU A 1 190 ? -23.917 -9.062 -7.175 1.00 88.38 190 GLU A O 1
ATOM 1554 N N . ASP A 1 191 ? -22.371 -10.104 -8.432 1.00 87.69 191 ASP A N 1
ATOM 1555 C CA . ASP A 1 191 ? -21.256 -9.841 -7.529 1.00 87.69 191 ASP A CA 1
ATOM 1556 C C . ASP A 1 191 ? -20.683 -8.440 -7.783 1.00 87.69 191 ASP A C 1
ATOM 1558 O O . ASP A 1 191 ? -20.719 -7.917 -8.904 1.00 87.69 191 ASP A O 1
ATOM 1562 N N . THR A 1 192 ? -20.109 -7.841 -6.741 1.00 73.56 192 THR A N 1
ATOM 1563 C CA . THR A 1 192 ? -19.437 -6.529 -6.806 1.00 73.56 192 THR A CA 1
ATOM 1564 C C . THR A 1 192 ? -17.972 -6.609 -6.430 1.00 73.56 192 THR A C 1
ATOM 1566 O O . THR A 1 192 ? -17.669 -7.340 -5.454 1.00 73.56 192 THR A O 1
#

Sequence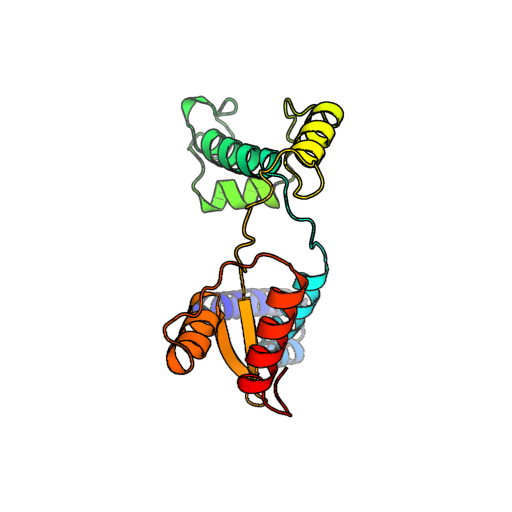 (192 aa):
FPEDNHERQKVVLEHMYNQGFITKKEYKEALKEDVYAKIQDINKDKEKVDNRVNSYFVDALIRQVLRDLKDEDLIVDKSFNNGNPLTDDEAYALLYSGGLRIYSTQDPKIQAIVDKQCSENSGNYPEDTLYYLNYALTVTAPDGSQINYDSNSLESWFLDRDESYSILYKSKSRAKEDVEAFRKAVVGPEDT